Protein AF-A0A9D2W3G2-F1 (afdb_monomer_lite)

Radius of gyration: 25.61 Å; chains: 1; bounding box: 48×51×88 Å

Structure (mmCIF, N/CA/C/O backbone):
data_AF-A0A9D2W3G2-F1
#
_entry.id   AF-A0A9D2W3G2-F1
#
loop_
_atom_site.group_PDB
_atom_site.id
_atom_site.type_symbol
_atom_site.label_atom_id
_atom_site.label_alt_id
_atom_site.label_comp_id
_atom_site.label_asym_id
_atom_site.label_entity_id
_atom_site.label_seq_id
_atom_site.pdbx_PDB_ins_code
_atom_site.Cartn_x
_atom_site.Cartn_y
_atom_site.Cartn_z
_atom_site.occupancy
_atom_site.B_iso_or_equiv
_atom_site.auth_seq_id
_atom_site.auth_comp_id
_atom_site.auth_asym_id
_atom_site.auth_atom_id
_atom_site.pdbx_PDB_model_num
ATOM 1 N N . MET A 1 1 ? 19.234 21.476 -64.718 1.00 42.94 1 MET A N 1
ATOM 2 C CA . MET A 1 1 ? 18.681 22.514 -63.812 1.00 42.94 1 MET A CA 1
ATOM 3 C C . MET A 1 1 ? 19.038 22.147 -62.377 1.00 42.94 1 MET A C 1
ATOM 5 O O . MET A 1 1 ? 18.542 21.140 -61.894 1.00 42.94 1 MET A O 1
ATOM 9 N N . LYS A 1 2 ? 19.930 22.897 -61.708 1.00 48.50 2 LYS A N 1
ATOM 10 C CA . LYS A 1 2 ? 20.290 22.637 -60.300 1.00 48.50 2 LYS A CA 1
ATOM 11 C C . LYS A 1 2 ? 19.075 22.908 -59.414 1.00 48.50 2 LYS A C 1
ATOM 13 O O . LYS A 1 2 ? 18.632 24.049 -59.308 1.00 48.50 2 LYS A O 1
ATOM 18 N N . ASN A 1 3 ? 18.551 21.856 -58.798 1.00 52.72 3 ASN A N 1
ATOM 19 C CA . ASN A 1 3 ? 17.427 21.915 -57.876 1.00 52.72 3 ASN A CA 1
ATOM 20 C C . ASN A 1 3 ? 17.880 22.669 -56.609 1.00 52.72 3 ASN A C 1
ATOM 22 O O . ASN A 1 3 ? 18.471 22.079 -55.703 1.00 52.72 3 ASN A O 1
ATOM 26 N N . LYS A 1 4 ? 17.713 24.001 -56.575 1.00 58.19 4 LYS A N 1
ATOM 27 C CA . LYS A 1 4 ? 18.017 24.824 -55.393 1.00 58.19 4 LYS A CA 1
ATOM 28 C C . LYS A 1 4 ? 17.004 24.468 -54.311 1.00 58.19 4 LYS A C 1
ATOM 30 O O . LYS A 1 4 ? 15.930 25.057 -54.236 1.00 58.19 4 LYS A O 1
ATOM 35 N N . LYS A 1 5 ? 17.337 23.476 -53.485 1.00 68.12 5 LYS A N 1
ATOM 36 C CA . LYS A 1 5 ? 16.543 23.141 -52.303 1.00 68.12 5 LYS A CA 1
ATOM 37 C C . LYS A 1 5 ? 16.482 24.389 -51.419 1.00 68.12 5 LYS A C 1
ATOM 39 O O . LYS A 1 5 ? 17.517 24.904 -51.003 1.00 68.12 5 LYS A O 1
ATOM 44 N N . GLY A 1 6 ? 15.276 24.916 -51.218 1.00 76.06 6 GLY A N 1
ATOM 45 C CA . GLY A 1 6 ? 15.060 26.145 -50.457 1.00 76.06 6 GLY A CA 1
ATOM 46 C C . GLY A 1 6 ? 15.418 25.983 -48.978 1.00 76.06 6 GLY A C 1
ATOM 47 O O . GLY A 1 6 ? 15.485 24.868 -48.465 1.00 76.06 6 GLY A O 1
ATOM 48 N N . ILE A 1 7 ? 15.598 27.100 -48.272 1.00 76.44 7 ILE A N 1
ATOM 49 C CA . ILE A 1 7 ? 15.905 27.147 -46.828 1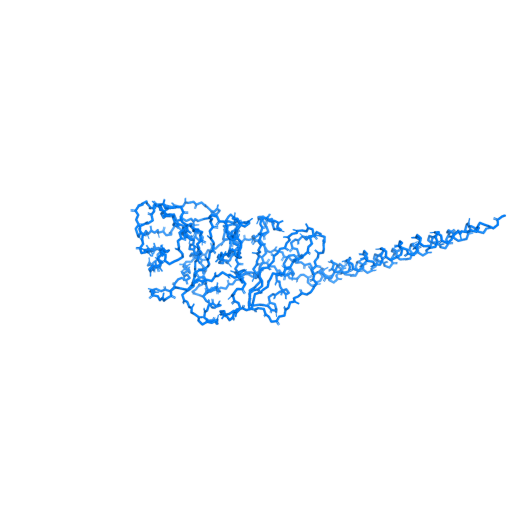.00 76.44 7 ILE A CA 1
ATOM 50 C C . ILE A 1 7 ? 14.923 26.283 -46.007 1.00 76.44 7 ILE A C 1
ATOM 52 O O . ILE A 1 7 ? 15.339 25.567 -45.097 1.00 76.44 7 ILE A O 1
ATOM 56 N N . ALA A 1 8 ? 13.644 26.248 -46.399 1.00 75.56 8 ALA A N 1
ATOM 57 C CA . ALA A 1 8 ? 12.613 25.402 -45.793 1.00 75.56 8 ALA A CA 1
ATOM 58 C C . ALA A 1 8 ? 12.954 23.896 -45.811 1.00 75.56 8 ALA A C 1
ATOM 60 O O . ALA A 1 8 ? 12.678 23.191 -44.845 1.00 75.56 8 ALA A O 1
ATOM 61 N N . PHE A 1 9 ? 13.611 23.394 -46.862 1.00 76.69 9 PHE A N 1
ATOM 62 C CA . PHE A 1 9 ? 14.011 21.986 -46.960 1.00 76.69 9 PHE A CA 1
ATOM 63 C C . PHE A 1 9 ? 15.050 21.604 -45.895 1.00 76.69 9 PHE A C 1
ATOM 65 O O . PHE A 1 9 ? 14.960 20.541 -45.276 1.00 76.69 9 PHE A O 1
ATOM 72 N N . TYR A 1 10 ? 16.034 22.477 -45.669 1.00 78.44 10 TYR A N 1
ATOM 73 C CA . TYR A 1 10 ? 17.069 22.260 -44.659 1.00 78.44 10 TYR A CA 1
ATOM 74 C C . TYR A 1 10 ? 16.519 22.429 -43.241 1.00 78.44 10 TYR A C 1
ATOM 76 O O . TYR A 1 10 ? 16.877 21.640 -42.368 1.00 78.44 10 TYR A O 1
ATOM 84 N N . LEU A 1 11 ? 15.598 23.376 -43.029 1.00 81.31 11 LEU A N 1
ATOM 85 C CA . LEU A 1 11 ? 14.891 23.542 -41.755 1.00 81.31 11 LEU A CA 1
ATOM 86 C C . LEU A 1 11 ? 14.074 22.297 -41.390 1.00 81.31 11 LEU A C 1
ATOM 88 O O . LEU A 1 11 ? 14.231 21.774 -40.290 1.00 81.31 11 LEU A O 1
ATOM 92 N N . VAL A 1 12 ? 13.272 21.761 -42.317 1.00 82.06 12 VAL A N 1
ATOM 93 C CA . VAL A 1 12 ? 12.481 20.539 -42.079 1.00 82.06 12 VAL A CA 1
ATOM 94 C C . VAL A 1 12 ? 13.382 19.343 -41.762 1.00 82.06 12 VAL A C 1
ATOM 96 O O . VAL A 1 12 ? 13.103 18.593 -40.828 1.00 82.06 12 VAL A O 1
ATOM 99 N N . ARG A 1 13 ? 14.500 19.171 -42.483 1.00 80.69 13 ARG A N 1
ATOM 100 C CA . ARG A 1 13 ? 15.464 18.096 -42.187 1.00 80.69 13 ARG A CA 1
ATOM 101 C C . ARG A 1 13 ? 16.179 18.286 -40.848 1.00 80.69 13 ARG A C 1
ATOM 103 O O . ARG A 1 13 ? 16.413 17.296 -40.160 1.00 80.69 13 ARG A O 1
ATOM 110 N N . GLY A 1 14 ? 16.496 19.524 -40.473 1.00 80.38 14 GLY A N 1
ATOM 111 C CA . GLY A 1 14 ? 17.051 19.851 -39.159 1.00 80.38 14 GLY A CA 1
ATOM 112 C C . GLY A 1 14 ? 16.081 19.502 -38.030 1.00 80.38 14 GLY A C 1
ATOM 113 O O . GLY A 1 14 ? 16.456 18.784 -37.106 1.00 80.38 14 GLY A O 1
ATOM 114 N N . LEU A 1 15 ? 14.817 19.920 -38.152 1.00 87.38 15 LEU A N 1
ATOM 115 C CA . LEU A 1 15 ? 13.756 19.606 -37.189 1.00 87.38 15 LEU A CA 1
ATOM 116 C C . LEU A 1 15 ? 13.515 18.097 -37.066 1.00 87.38 15 LEU A C 1
ATOM 118 O O . LEU A 1 15 ? 13.414 17.584 -35.955 1.00 87.38 15 LEU A O 1
ATOM 122 N N . LEU A 1 16 ? 13.492 17.370 -38.187 1.00 84.31 16 LEU A N 1
ATOM 123 C CA . LEU A 1 16 ? 13.362 15.911 -38.178 1.00 84.31 16 LEU A CA 1
ATOM 124 C C . LEU A 1 16 ? 14.554 15.234 -37.483 1.00 84.31 16 LEU A C 1
ATOM 126 O O . LEU A 1 16 ? 14.366 14.291 -36.720 1.00 84.31 16 LEU A O 1
ATOM 130 N N . GLY A 1 17 ? 15.775 15.726 -37.713 1.00 82.38 17 GLY A N 1
ATOM 131 C CA . GLY A 1 17 ? 16.974 15.233 -37.033 1.00 82.38 17 GLY A CA 1
ATOM 132 C C . GLY A 1 17 ? 16.910 15.430 -35.517 1.00 82.38 17 GLY A C 1
ATOM 133 O O . GLY A 1 17 ? 17.192 14.497 -34.767 1.00 82.38 17 GLY A O 1
ATOM 134 N N . ILE A 1 18 ? 16.470 16.608 -35.066 1.00 87.44 18 ILE A N 1
ATOM 135 C CA . ILE A 1 18 ? 16.252 16.897 -33.641 1.00 87.44 18 ILE A CA 1
ATOM 136 C C . ILE A 1 18 ? 15.177 15.969 -33.063 1.00 87.44 18 ILE A C 1
ATOM 138 O O . ILE A 1 18 ? 15.396 15.367 -32.014 1.00 87.44 18 ILE A O 1
ATOM 142 N N . ALA A 1 19 ? 14.052 15.786 -33.759 1.00 86.69 19 ALA A N 1
ATOM 143 C CA . ALA A 1 19 ? 12.985 14.889 -33.316 1.00 86.69 19 ALA A CA 1
ATOM 144 C C . ALA A 1 19 ? 13.478 13.440 -33.147 1.00 86.69 19 ALA A C 1
ATOM 146 O O . ALA A 1 19 ? 13.174 12.798 -32.144 1.00 86.69 19 ALA A O 1
ATOM 147 N N . ILE A 1 20 ? 14.295 12.939 -34.079 1.00 85.38 20 ILE A N 1
ATOM 148 C CA . ILE A 1 20 ? 14.907 11.605 -33.974 1.00 85.38 20 ILE A CA 1
ATOM 149 C C . ILE A 1 20 ? 15.836 11.520 -32.758 1.00 85.38 20 ILE A C 1
ATOM 151 O O . ILE A 1 20 ? 15.778 10.533 -32.029 1.00 85.38 20 ILE A O 1
ATOM 155 N N . LEU A 1 21 ? 16.668 12.537 -32.511 1.00 86.44 21 LEU A N 1
ATOM 156 C CA . LEU A 1 21 ? 17.555 12.561 -31.342 1.00 86.44 21 LEU A CA 1
ATOM 157 C C . LEU A 1 21 ? 16.771 12.534 -30.025 1.00 86.44 21 LEU A C 1
ATOM 159 O O . LEU A 1 21 ? 17.160 11.817 -29.106 1.00 86.44 21 LEU A O 1
ATOM 163 N N . VAL A 1 22 ? 15.649 13.252 -29.951 1.00 87.88 22 VAL A N 1
ATOM 164 C CA . VAL A 1 22 ? 14.747 13.234 -28.790 1.00 87.88 22 VAL A CA 1
ATOM 165 C C . VAL A 1 22 ? 14.089 11.860 -28.614 1.00 87.88 22 VAL A C 1
ATOM 167 O O . VAL A 1 22 ? 14.025 11.335 -27.507 1.00 87.88 22 VAL A O 1
ATOM 170 N N . ILE A 1 23 ? 13.642 11.218 -29.695 1.00 86.69 23 ILE A N 1
ATOM 171 C CA . ILE A 1 23 ? 13.077 9.860 -29.621 1.00 86.69 23 ILE A CA 1
ATOM 172 C C . ILE A 1 23 ? 14.138 8.853 -29.158 1.00 86.69 23 ILE A C 1
ATOM 174 O O . ILE A 1 23 ? 13.854 8.002 -28.315 1.00 86.69 23 ILE A O 1
ATOM 178 N N . LEU A 1 24 ? 15.366 8.952 -29.675 1.00 85.75 24 LEU A N 1
ATOM 179 C CA . LEU A 1 24 ? 16.475 8.085 -29.278 1.00 85.75 24 LEU A CA 1
ATOM 180 C C . LEU A 1 24 ? 16.878 8.299 -27.816 1.00 85.75 24 LEU A C 1
ATOM 182 O O . LEU A 1 24 ? 17.173 7.319 -27.132 1.00 85.75 24 LEU A O 1
ATOM 186 N N . SER A 1 25 ? 16.865 9.539 -27.318 1.00 85.38 25 SER A N 1
ATOM 187 C CA . SER A 1 25 ? 17.173 9.809 -25.911 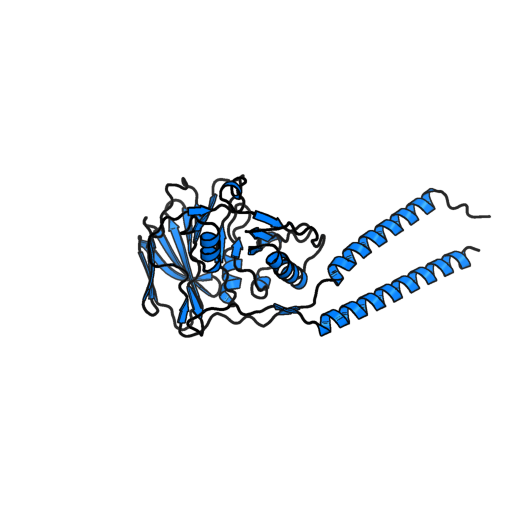1.00 85.38 25 SER A CA 1
ATOM 188 C C . SER A 1 25 ? 16.133 9.178 -24.985 1.00 85.38 25 SER A C 1
ATOM 190 O O . SER A 1 25 ? 16.513 8.512 -24.021 1.00 85.38 25 SER A O 1
ATOM 192 N N . PHE A 1 26 ? 14.840 9.269 -25.318 1.00 87.88 26 PHE A N 1
ATOM 193 C CA . PHE A 1 26 ? 13.802 8.551 -24.578 1.00 87.88 26 PHE A CA 1
ATOM 194 C C . PHE A 1 26 ? 13.970 7.040 -24.683 1.00 87.88 26 PHE A C 1
ATOM 196 O O . PHE A 1 26 ? 13.901 6.357 -23.665 1.00 87.88 26 PHE A O 1
ATOM 203 N N . LEU A 1 27 ? 14.249 6.511 -25.876 1.00 87.12 27 LEU A N 1
ATOM 204 C CA . LEU A 1 27 ? 14.474 5.081 -26.072 1.00 87.12 27 LEU A CA 1
ATOM 205 C C . LEU A 1 27 ? 15.586 4.561 -25.149 1.00 87.12 27 LEU A C 1
ATOM 207 O O . LEU A 1 27 ? 15.402 3.527 -24.515 1.00 87.12 27 LEU A O 1
ATOM 211 N N . ILE A 1 28 ? 16.694 5.292 -24.994 1.00 86.38 28 ILE A N 1
ATOM 212 C CA . ILE A 1 28 ? 17.787 4.908 -24.084 1.00 86.38 28 ILE A CA 1
ATOM 213 C C . ILE A 1 28 ? 17.294 4.752 -22.638 1.00 86.38 28 ILE A C 1
ATOM 215 O O . ILE A 1 28 ? 17.689 3.790 -21.977 1.00 86.38 28 ILE A O 1
ATOM 219 N N . LEU A 1 29 ? 16.396 5.625 -22.161 1.00 87.88 29 LEU A N 1
ATOM 220 C CA . LEU A 1 29 ? 15.804 5.490 -20.823 1.00 87.88 29 LEU A CA 1
ATOM 221 C C . LEU A 1 29 ? 15.102 4.136 -20.670 1.00 87.88 29 LEU A C 1
ATOM 223 O O . LEU A 1 29 ? 15.351 3.422 -19.700 1.00 87.88 29 LEU A O 1
ATOM 227 N N . TYR A 1 30 ? 14.297 3.737 -21.657 1.00 90.12 30 TYR A N 1
ATOM 228 C CA . TYR A 1 30 ? 13.582 2.458 -21.644 1.00 90.12 30 TYR A CA 1
ATOM 229 C C . TYR A 1 30 ? 14.512 1.247 -21.775 1.00 90.12 30 TYR A C 1
ATOM 231 O O . TYR A 1 30 ? 14.311 0.238 -21.102 1.00 90.12 30 TYR A O 1
ATOM 239 N N . LEU A 1 31 ? 15.544 1.324 -22.614 1.00 89.31 31 LEU A N 1
ATOM 240 C CA . LEU A 1 31 ? 16.477 0.210 -22.821 1.00 89.31 31 LEU A CA 1
ATOM 241 C C . LEU A 1 31 ? 17.463 0.034 -21.655 1.00 89.31 31 LEU A C 1
ATOM 243 O O . LEU A 1 31 ? 18.092 -1.019 -21.528 1.00 89.31 31 LEU A O 1
ATOM 247 N N . SER A 1 32 ? 17.607 1.053 -20.801 1.00 87.81 32 SER A N 1
ATOM 248 C CA . SER A 1 32 ? 18.451 0.986 -19.605 1.00 87.81 32 SER A CA 1
ATOM 249 C C . SER A 1 32 ? 17.873 0.081 -18.513 1.00 87.81 32 SER A C 1
ATOM 251 O O . SER A 1 32 ? 18.635 -0.441 -17.695 1.00 87.81 32 SER A O 1
ATOM 253 N N . VAL A 1 33 ? 16.561 -0.159 -18.530 1.00 92.75 33 VAL A N 1
ATOM 254 C CA . VAL A 1 33 ? 15.856 -0.908 -17.485 1.00 92.75 33 VAL A CA 1
ATOM 255 C C . VAL A 1 33 ? 16.219 -2.390 -17.526 1.00 92.75 33 VAL A C 1
ATOM 257 O O . VAL A 1 33 ? 16.214 -2.998 -18.602 1.00 92.75 33 VAL A O 1
ATOM 260 N N . PRO A 1 34 ? 16.557 -2.997 -16.375 1.00 94.69 34 PRO A N 1
ATOM 261 C CA . PRO A 1 34 ? 16.841 -4.417 -16.318 1.00 94.69 34 PRO A CA 1
ATOM 262 C C . PRO A 1 34 ? 15.599 -5.264 -16.607 1.00 94.69 34 PRO A C 1
ATOM 264 O O . PRO A 1 34 ? 14.467 -4.904 -16.293 1.00 94.69 34 PRO A O 1
ATOM 267 N N . SER A 1 35 ? 15.826 -6.446 -17.174 1.00 94.50 35 SER A N 1
ATOM 268 C CA . SER A 1 35 ? 14.785 -7.464 -17.250 1.00 94.50 35 SER A CA 1
ATOM 269 C C . SER A 1 35 ? 14.654 -8.133 -15.889 1.00 94.50 35 SER A C 1
ATOM 271 O O . SER A 1 35 ? 15.630 -8.671 -15.367 1.00 94.50 35 SER A O 1
ATOM 273 N N . TYR A 1 36 ? 13.436 -8.174 -15.367 1.00 96.06 36 TYR A N 1
ATOM 274 C CA . TYR A 1 36 ? 13.104 -8.922 -14.155 1.00 96.06 36 TYR A CA 1
ATOM 275 C C . TYR A 1 36 ? 12.565 -10.307 -14.506 1.00 96.06 36 TYR A C 1
ATOM 277 O O . TYR A 1 36 ? 12.006 -10.517 -15.586 1.00 96.06 36 TYR A O 1
ATOM 285 N N . ARG A 1 37 ? 12.740 -11.245 -13.584 1.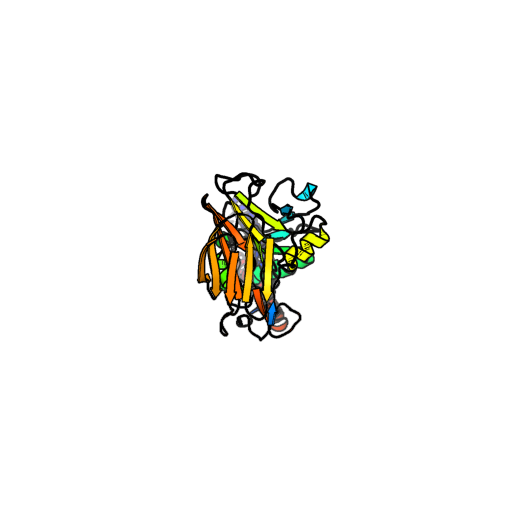00 95.38 37 ARG A N 1
ATOM 286 C CA . ARG A 1 37 ? 11.924 -12.447 -13.465 1.00 95.38 37 ARG A CA 1
ATOM 287 C C . ARG A 1 37 ? 11.006 -12.226 -12.272 1.00 95.38 37 ARG A C 1
ATOM 289 O O . ARG A 1 37 ? 11.506 -11.898 -11.201 1.00 95.38 37 ARG A O 1
ATOM 296 N N . PHE A 1 38 ? 9.712 -12.400 -12.487 1.00 94.81 38 PHE A N 1
ATOM 297 C CA . PHE A 1 38 ? 8.724 -12.376 -11.419 1.00 94.81 38 PHE A CA 1
ATOM 298 C C . PHE A 1 38 ? 8.438 -13.815 -11.020 1.00 94.81 38 PHE A C 1
ATOM 300 O O . PHE A 1 38 ? 8.200 -14.644 -11.902 1.00 94.81 38 PHE A O 1
ATOM 307 N N . GLU A 1 39 ? 8.575 -14.119 -9.736 1.00 92.50 39 GLU A N 1
ATOM 308 C CA . GLU A 1 39 ? 8.246 -15.440 -9.205 1.00 92.50 39 GLU A CA 1
ATOM 309 C C . GLU A 1 39 ? 6.728 -15.608 -9.130 1.00 92.50 39 GLU A C 1
ATOM 311 O O . GLU A 1 39 ? 5.984 -14.622 -9.112 1.00 92.50 39 GLU A O 1
ATOM 316 N N . ASP A 1 40 ? 6.264 -16.857 -9.160 1.00 91.50 40 ASP A N 1
ATOM 317 C CA . ASP A 1 40 ? 4.839 -17.118 -9.015 1.00 91.50 40 ASP A CA 1
ATOM 318 C C . ASP A 1 40 ? 4.410 -16.756 -7.587 1.00 91.50 40 ASP A C 1
ATOM 320 O O . ASP A 1 40 ? 5.076 -17.168 -6.633 1.00 91.50 40 ASP A O 1
ATOM 324 N N . PRO A 1 41 ? 3.328 -15.978 -7.423 1.00 90.00 41 PRO A N 1
ATOM 325 C CA . PRO A 1 41 ? 2.874 -15.560 -6.111 1.00 90.00 41 PRO A CA 1
ATOM 326 C C . PRO A 1 41 ? 2.447 -16.765 -5.278 1.00 90.00 41 PRO A C 1
ATOM 328 O O . PRO A 1 41 ? 1.705 -17.631 -5.748 1.00 90.00 41 PRO A O 1
ATOM 331 N N . VAL A 1 42 ? 2.874 -16.781 -4.020 1.00 91.62 42 VAL A N 1
ATOM 332 C CA . VAL A 1 42 ? 2.506 -17.807 -3.046 1.00 91.62 42 VAL A CA 1
ATOM 333 C C . VAL A 1 42 ? 1.810 -17.108 -1.898 1.00 91.62 42 VAL A C 1
ATOM 335 O O . VAL A 1 42 ? 2.408 -16.267 -1.237 1.00 91.62 42 VAL A O 1
ATOM 338 N N . ALA A 1 43 ? 0.551 -17.462 -1.654 1.00 94.38 43 ALA A N 1
ATOM 339 C CA . ALA A 1 43 ? -0.197 -16.898 -0.543 1.00 94.38 43 ALA A CA 1
ATOM 340 C C . ALA A 1 43 ? 0.499 -17.167 0.805 1.00 94.38 43 ALA A C 1
ATOM 342 O O . ALA A 1 43 ? 1.249 -18.140 0.971 1.00 94.38 43 ALA A O 1
ATOM 343 N N . PHE A 1 44 ? 0.222 -16.303 1.780 1.00 94.56 44 PHE A N 1
ATOM 344 C CA . PHE A 1 44 ? 0.685 -16.484 3.151 1.00 94.56 44 PHE A CA 1
ATOM 345 C C . PHE A 1 44 ? 0.289 -17.864 3.691 1.00 94.56 44 PHE A C 1
ATOM 347 O O . PHE A 1 44 ? -0.801 -18.373 3.437 1.00 94.56 44 PHE A O 1
ATOM 354 N N . HIS A 1 45 ? 1.195 -18.499 4.419 1.00 93.75 45 HIS A N 1
ATOM 355 C CA . HIS A 1 45 ? 0.998 -19.842 4.950 1.00 93.75 45 HIS A CA 1
ATOM 356 C C . HIS A 1 45 ? 1.896 -20.047 6.165 1.00 93.75 45 HIS A C 1
ATOM 358 O O . HIS A 1 45 ? 2.811 -19.267 6.409 1.00 93.75 45 HIS A O 1
ATOM 364 N N . GLY A 1 46 ? 1.656 -21.121 6.909 1.00 92.38 46 GLY A N 1
ATOM 365 C CA . GLY A 1 46 ? 2.443 -21.479 8.084 1.00 92.38 46 GLY A CA 1
ATOM 366 C C . GLY A 1 46 ? 1.624 -21.487 9.370 1.00 92.38 46 GLY A C 1
ATOM 367 O O . GLY A 1 46 ? 0.453 -21.115 9.391 1.00 92.38 46 GLY A O 1
ATOM 368 N N . GLY A 1 47 ? 2.253 -21.981 10.435 1.00 91.75 47 GLY A N 1
ATOM 369 C CA . GLY A 1 47 ? 1.604 -22.186 11.731 1.00 91.75 47 GLY A CA 1
ATOM 370 C C . GLY A 1 47 ? 1.605 -20.964 12.648 1.00 91.75 47 GLY A C 1
ATOM 371 O O . GLY A 1 47 ? 0.991 -21.026 13.703 1.00 91.75 47 GLY A O 1
ATOM 372 N N . PHE A 1 48 ? 2.290 -19.878 12.281 1.00 92.44 48 PHE A N 1
ATOM 373 C CA . PHE A 1 48 ? 2.310 -18.643 13.064 1.00 92.44 48 PHE A CA 1
ATOM 374 C C . PHE A 1 48 ? 1.413 -17.592 12.420 1.00 92.44 48 PHE A C 1
ATOM 376 O O . PHE A 1 48 ? 1.319 -17.533 11.194 1.00 92.44 48 PHE A O 1
ATOM 383 N N . ILE A 1 49 ? 0.808 -16.738 13.243 1.00 94.12 49 ILE A N 1
ATOM 384 C CA . ILE A 1 49 ? 0.071 -15.555 12.801 1.00 94.12 49 ILE A CA 1
ATOM 385 C C . ILE A 1 49 ? 0.829 -14.327 13.302 1.00 94.12 49 ILE A C 1
ATOM 387 O O . ILE A 1 49 ? 1.052 -14.148 14.498 1.00 94.12 49 ILE A O 1
ATOM 391 N N . TYR A 1 50 ? 1.261 -13.491 12.368 1.00 93.31 50 TYR A N 1
ATOM 392 C CA . TYR A 1 50 ? 1.844 -12.195 12.652 1.00 93.31 50 TYR A CA 1
ATOM 393 C C . TYR A 1 50 ? 0.726 -11.190 12.936 1.00 93.31 50 TYR A C 1
ATOM 395 O O . TYR A 1 50 ? -0.076 -10.903 12.047 1.00 93.31 50 TYR A O 1
ATOM 403 N N . ASN A 1 51 ? 0.695 -10.653 14.157 1.00 94.06 51 ASN A N 1
ATOM 404 C CA . ASN A 1 51 ? -0.136 -9.511 14.524 1.00 94.06 51 ASN A CA 1
ATOM 405 C C . ASN A 1 51 ? 0.720 -8.232 14.477 1.00 94.06 51 ASN A C 1
ATOM 407 O O . ASN A 1 51 ? 1.706 -8.159 15.217 1.00 94.06 51 ASN A O 1
ATOM 411 N N . PRO A 1 52 ? 0.403 -7.248 13.613 1.00 93.25 52 PRO A N 1
ATOM 412 C CA . PRO A 1 52 ? 1.198 -6.030 13.523 1.00 93.25 52 PRO A CA 1
ATOM 413 C C . PRO A 1 52 ? 0.958 -5.056 14.685 1.00 93.25 52 PRO A C 1
ATOM 415 O O . PRO A 1 52 ? 1.799 -4.186 14.906 1.00 93.25 52 PRO A O 1
ATOM 418 N N . TYR A 1 53 ? -0.151 -5.204 15.414 1.00 93.19 53 TYR A N 1
ATOM 419 C CA . TYR A 1 53 ? -0.577 -4.285 16.464 1.00 93.19 53 TYR A CA 1
ATOM 420 C C . TYR A 1 53 ? 0.097 -4.578 17.798 1.00 93.19 53 TYR A C 1
ATOM 422 O O . TYR A 1 53 ? 0.139 -5.728 18.248 1.00 93.19 53 TYR A O 1
ATOM 430 N N . LYS A 1 54 ? 0.594 -3.528 18.455 1.00 85.88 54 LYS A N 1
ATOM 431 C CA . LYS A 1 54 ? 1.078 -3.628 19.837 1.00 85.88 54 LYS A CA 1
ATOM 432 C C . LYS A 1 54 ? -0.092 -3.519 20.820 1.00 85.88 54 LYS A C 1
ATOM 434 O O . LYS A 1 54 ? -1.065 -2.820 20.567 1.00 85.88 54 LYS A O 1
ATOM 439 N N . SER A 1 55 ? 0.001 -4.257 21.924 1.00 59.59 55 SER A N 1
ATOM 440 C CA . SER A 1 55 ? -1.119 -4.598 22.813 1.00 59.59 55 SER A CA 1
ATOM 441 C C . SER A 1 55 ? -1.666 -3.472 23.698 1.00 59.59 55 SER A C 1
ATOM 443 O O . SER A 1 55 ? -2.482 -3.775 24.562 1.00 59.59 55 SER A O 1
ATOM 445 N N . ASP A 1 56 ? -1.252 -2.219 23.523 1.00 63.59 56 ASP A N 1
ATOM 446 C CA . ASP A 1 56 ? -1.565 -1.149 24.471 1.00 63.59 56 ASP A CA 1
ATOM 447 C C . ASP A 1 56 ? -2.043 0.133 23.779 1.00 63.59 56 ASP A C 1
ATOM 449 O O . ASP A 1 56 ? -1.606 0.499 22.684 1.00 63.59 56 ASP A O 1
ATOM 453 N N . LYS A 1 57 ? -2.957 0.819 24.469 1.00 61.62 57 LYS A N 1
ATOM 454 C CA . LYS A 1 57 ? -3.485 2.133 24.115 1.00 61.62 57 LYS A CA 1
ATOM 455 C C . LYS A 1 57 ? -2.424 3.189 24.401 1.00 61.62 57 LYS A C 1
ATOM 457 O O . LYS A 1 57 ? -2.360 3.695 25.518 1.00 61.62 57 LYS A O 1
ATOM 462 N N . ASP A 1 58 ? -1.642 3.539 23.390 1.00 63.62 58 ASP A N 1
ATOM 463 C CA . ASP A 1 58 ? -0.805 4.739 23.431 1.00 63.62 58 ASP A CA 1
ATOM 464 C C . ASP A 1 58 ? -1.354 5.792 22.453 1.00 63.62 58 ASP A C 1
ATOM 466 O O . ASP A 1 58 ? -2.261 5.520 21.659 1.00 63.62 58 ASP A O 1
ATOM 470 N N . ASN A 1 59 ? -0.898 7.038 22.610 1.00 78.06 59 ASN A N 1
ATOM 471 C CA . ASN A 1 59 ? -1.395 8.198 21.873 1.00 78.06 59 ASN A CA 1
ATOM 472 C C . ASN A 1 59 ? -1.394 7.939 20.354 1.00 78.06 59 ASN A C 1
ATOM 474 O O . ASN A 1 59 ? -0.352 7.921 19.704 1.00 78.06 59 ASN A O 1
ATOM 478 N N . TRP A 1 60 ? -2.582 7.782 19.775 1.00 88.75 60 TRP A N 1
ATOM 479 C CA . TRP A 1 60 ? -2.758 7.707 18.332 1.00 88.75 60 TRP A CA 1
ATOM 480 C C . TRP A 1 60 ? -2.595 9.093 17.700 1.00 88.75 60 TRP A C 1
ATOM 482 O O . TRP A 1 60 ? -3.297 10.042 18.058 1.00 88.75 60 TRP A O 1
ATOM 492 N N . HIS A 1 61 ? -1.700 9.190 16.721 1.00 93.69 61 HIS A N 1
ATOM 493 C CA . HIS A 1 61 ? -1.425 10.402 15.955 1.00 93.69 61 HIS A CA 1
ATOM 494 C C . HIS A 1 61 ? -1.880 10.260 14.511 1.00 93.69 61 HIS A C 1
ATOM 496 O O . HIS A 1 61 ? -1.828 9.181 13.920 1.00 93.69 61 HIS A O 1
ATOM 502 N N . TYR A 1 62 ? -2.321 11.378 13.945 1.00 94.62 62 TYR A N 1
ATOM 503 C CA . TYR A 1 62 ? -2.917 11.456 12.621 1.00 94.62 62 TYR A CA 1
ATOM 504 C C . TYR A 1 62 ? -1.922 12.035 11.619 1.00 94.62 62 TYR A C 1
ATOM 506 O O . TYR A 1 62 ? -1.456 13.161 11.784 1.00 94.62 62 TYR A O 1
ATOM 514 N N . TYR A 1 63 ? -1.662 11.295 10.547 1.00 95.88 63 TYR A N 1
ATOM 515 C CA . TYR A 1 63 ? -0.728 11.661 9.493 1.00 95.88 63 TYR A CA 1
ATOM 516 C C . TYR A 1 63 ? -1.426 11.656 8.133 1.00 95.88 63 TYR A C 1
ATOM 518 O O . TYR A 1 63 ? -1.901 10.622 7.654 1.00 95.88 63 TYR A O 1
ATOM 526 N N . ASP A 1 64 ? -1.460 12.825 7.494 1.00 95.06 64 ASP A N 1
ATOM 527 C CA . ASP A 1 64 ? -1.791 12.968 6.078 1.00 95.06 64 ASP A CA 1
ATOM 528 C C . ASP A 1 64 ? -0.498 13.213 5.298 1.00 95.06 64 ASP A C 1
ATOM 530 O O . ASP A 1 64 ? 0.024 14.329 5.254 1.00 95.06 64 ASP A O 1
ATOM 534 N N . PHE A 1 65 ? 0.018 12.160 4.660 1.00 94.25 65 PHE A N 1
ATOM 535 C CA . PHE A 1 65 ? 1.295 12.211 3.945 1.00 94.25 65 PHE A CA 1
ATOM 536 C C . PHE A 1 65 ? 1.265 13.058 2.663 1.00 94.25 65 PHE A C 1
ATOM 538 O O . PHE A 1 65 ? 2.294 13.207 2.006 1.00 94.25 65 PHE A O 1
ATOM 545 N N . ARG A 1 66 ? 0.110 13.620 2.292 1.00 92.44 66 ARG A N 1
ATOM 546 C CA . ARG A 1 66 ? -0.037 14.557 1.170 1.00 92.44 66 ARG A CA 1
ATOM 547 C C . ARG A 1 66 ? -0.352 15.989 1.613 1.00 92.44 66 ARG A C 1
ATOM 549 O O . ARG A 1 66 ? -0.513 16.842 0.743 1.00 92.44 66 ARG A O 1
ATOM 556 N N . SER A 1 67 ? -0.469 16.247 2.916 1.00 91.75 67 SER A N 1
ATOM 557 C CA . SER A 1 67 ? -0.694 17.595 3.450 1.00 91.75 67 SER A CA 1
ATOM 558 C C . SER A 1 67 ? 0.492 18.516 3.154 1.00 91.75 67 SER A C 1
ATOM 560 O O . SER A 1 67 ? 1.642 18.083 3.217 1.00 91.75 67 SER A O 1
ATOM 562 N N . ASP A 1 68 ? 0.221 19.803 2.921 1.00 88.81 68 ASP A N 1
ATOM 563 C CA . ASP A 1 68 ? 1.277 20.824 2.797 1.00 88.81 68 ASP A CA 1
ATOM 564 C C . ASP A 1 68 ? 2.025 21.072 4.117 1.00 88.81 68 ASP A C 1
ATOM 566 O O . ASP A 1 68 ? 3.078 21.695 4.095 1.00 88.81 68 ASP A O 1
ATOM 570 N N . THR A 1 69 ? 1.496 20.592 5.247 1.00 90.44 69 THR A N 1
ATOM 571 C CA . THR A 1 69 ? 2.075 20.759 6.595 1.00 90.44 69 THR A CA 1
ATOM 572 C C . THR A 1 69 ? 2.771 19.503 7.124 1.00 90.44 69 THR A C 1
ATOM 574 O O . THR A 1 69 ? 3.099 19.408 8.307 1.00 90.44 69 THR A O 1
ATOM 577 N N . ILE A 1 70 ? 2.945 18.475 6.287 1.00 93.25 70 ILE A N 1
ATOM 578 C CA . ILE A 1 70 ? 3.550 17.208 6.720 1.00 93.25 70 ILE A CA 1
ATOM 579 C C . ILE A 1 70 ? 5.046 17.355 7.057 1.00 93.25 70 ILE A C 1
ATOM 581 O O . ILE A 1 70 ? 5.581 16.630 7.897 1.00 93.25 70 ILE A O 1
ATOM 585 N N . ASP A 1 71 ? 5.711 18.330 6.442 1.00 92.25 71 ASP A N 1
ATOM 586 C CA . ASP A 1 71 ? 7.101 18.699 6.702 1.00 92.25 71 ASP A CA 1
ATOM 587 C C . ASP A 1 71 ? 7.277 19.356 8.080 1.00 92.25 71 ASP A C 1
ATOM 589 O O . ASP A 1 71 ? 8.264 19.083 8.764 1.00 92.25 71 ASP A O 1
ATOM 593 N N . GLU A 1 72 ? 6.291 20.133 8.541 1.00 93.19 72 GLU A N 1
ATOM 594 C CA . GLU A 1 72 ? 6.241 20.681 9.906 1.00 93.19 72 GLU A CA 1
ATOM 595 C C . GLU A 1 72 ? 6.209 19.570 10.971 1.00 93.19 72 GLU A C 1
ATOM 597 O O . GLU A 1 72 ? 6.671 19.771 12.094 1.00 93.19 72 GLU A O 1
ATOM 602 N N . GLN A 1 73 ? 5.723 18.377 10.605 1.00 92.75 73 GLN A N 1
ATOM 603 C CA . GLN A 1 73 ? 5.726 17.173 11.445 1.00 92.75 73 GLN A CA 1
ATOM 604 C C . GLN A 1 73 ? 7.014 16.339 11.302 1.00 92.75 73 GLN A C 1
ATOM 606 O O . GLN A 1 73 ? 7.119 15.260 11.880 1.00 92.75 73 GLN A O 1
ATOM 611 N N . GLY A 1 74 ? 8.008 16.827 10.550 1.00 93.62 74 GLY A N 1
ATOM 612 C CA . GLY A 1 74 ? 9.327 16.204 10.412 1.00 93.62 74 GLY A CA 1
ATOM 613 C C . GLY A 1 74 ? 9.447 15.167 9.292 1.00 93.62 74 GLY A C 1
ATOM 614 O O . GLY A 1 74 ? 10.442 14.439 9.247 1.00 93.62 74 GLY A O 1
ATOM 615 N N . PHE A 1 75 ? 8.474 15.085 8.381 1.00 94.38 75 PHE A N 1
ATOM 616 C CA . PHE A 1 75 ? 8.476 14.107 7.293 1.00 94.38 75 PHE A CA 1
ATOM 617 C C . PHE A 1 75 ? 8.753 14.752 5.936 1.00 94.38 75 PHE A C 1
ATOM 619 O O . PHE A 1 75 ? 7.955 15.520 5.406 1.00 94.38 75 PHE A O 1
ATOM 626 N N . ASP A 1 76 ? 9.842 14.327 5.300 1.00 93.56 76 ASP A N 1
ATOM 627 C CA . ASP A 1 76 ? 10.104 14.659 3.904 1.00 93.56 76 ASP A CA 1
ATOM 628 C C . ASP A 1 76 ? 9.293 13.745 2.981 1.00 93.56 76 ASP A C 1
ATOM 630 O O . ASP A 1 76 ? 9.610 12.557 2.820 1.00 93.56 76 ASP A O 1
ATOM 634 N N . VAL A 1 77 ? 8.272 14.302 2.327 1.00 93.50 77 VAL A N 1
ATOM 635 C CA . VAL A 1 77 ? 7.430 13.573 1.372 1.00 93.50 77 VAL A CA 1
ATOM 636 C C . VAL A 1 77 ? 7.465 14.233 -0.005 1.00 93.50 77 VAL A C 1
ATOM 638 O O . VAL A 1 77 ? 7.459 15.455 -0.146 1.00 93.50 77 VAL A O 1
ATOM 641 N N . CYS A 1 78 ? 7.515 13.430 -1.068 1.00 91.50 78 CYS A N 1
ATOM 642 C CA . CYS A 1 78 ? 7.240 13.936 -2.410 1.00 91.50 78 CYS A CA 1
ATOM 643 C C . CYS A 1 78 ? 6.535 12.915 -3.294 1.00 91.50 78 CYS A C 1
ATOM 645 O O . CYS A 1 78 ? 6.747 11.712 -3.176 1.00 91.50 78 CYS A O 1
ATOM 647 N N . GLU A 1 79 ? 5.739 13.408 -4.237 1.00 91.19 79 GLU A N 1
ATOM 648 C CA . GLU A 1 79 ? 5.211 12.585 -5.316 1.00 91.19 79 GLU A CA 1
ATOM 649 C C . GLU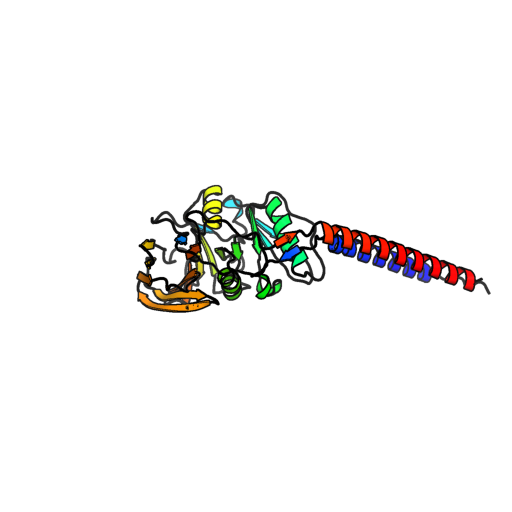 A 1 79 ? 6.266 12.430 -6.417 1.00 91.19 79 GLU A C 1
ATOM 651 O O . GLU A 1 79 ? 6.849 13.404 -6.906 1.00 91.19 79 GLU A O 1
ATOM 656 N N . TYR A 1 80 ? 6.496 11.190 -6.831 1.00 92.06 80 TYR A N 1
ATOM 657 C CA . TYR A 1 80 ? 7.310 10.854 -7.982 1.00 92.06 80 TYR A CA 1
ATOM 658 C C . TYR A 1 80 ? 6.468 10.165 -9.052 1.00 92.06 80 TYR A C 1
ATOM 660 O O . TYR A 1 80 ? 5.657 9.278 -8.792 1.00 92.06 80 TYR A O 1
ATOM 668 N N . GLY A 1 81 ? 6.731 10.546 -10.293 1.00 88.56 81 GLY A N 1
ATOM 669 C CA . GLY A 1 81 ? 6.141 9.947 -11.472 1.00 88.56 81 GLY A CA 1
ATOM 670 C C . GLY A 1 81 ? 5.582 11.022 -12.389 1.00 88.56 81 GLY A C 1
ATOM 671 O O . GLY A 1 81 ? 4.868 11.920 -11.952 1.00 88.56 81 GLY A O 1
ATOM 672 N N . TYR A 1 82 ? 5.864 10.952 -13.682 1.00 77.75 82 TYR A N 1
ATOM 673 C CA . TYR A 1 82 ? 5.292 11.825 -14.707 1.00 77.75 82 TYR A CA 1
ATOM 674 C C . TYR A 1 82 ? 5.247 11.084 -16.042 1.00 77.75 82 TYR A C 1
ATOM 676 O O . TYR A 1 82 ? 6.200 10.427 -16.444 1.00 77.75 82 TYR A O 1
ATOM 684 N N . GLY A 1 83 ? 4.130 11.194 -16.758 1.00 81.88 83 GLY A N 1
ATOM 685 C CA . GLY A 1 83 ? 3.999 10.573 -18.072 1.00 81.88 83 GLY A CA 1
ATOM 686 C C . GLY A 1 83 ? 2.593 10.089 -18.380 1.00 81.88 83 GLY A C 1
ATOM 687 O O . GLY A 1 83 ? 1.682 10.151 -17.551 1.00 81.88 83 GLY A O 1
ATOM 688 N N . LEU A 1 84 ? 2.429 9.585 -19.600 1.00 84.69 84 LEU A N 1
ATOM 689 C CA . LEU A 1 84 ? 1.142 9.117 -20.116 1.00 84.69 84 LEU A CA 1
ATOM 690 C C . LEU A 1 84 ? 0.617 7.875 -19.386 1.00 84.69 84 LEU A C 1
ATOM 692 O O . LEU A 1 84 ? -0.588 7.643 -19.393 1.00 84.69 84 LEU A O 1
ATOM 696 N N . SER A 1 85 ? 1.490 7.091 -18.740 1.00 84.69 85 SER A N 1
ATOM 697 C CA . SER A 1 85 ? 1.077 5.924 -17.952 1.00 84.69 85 SER A CA 1
ATOM 698 C C . SER A 1 85 ? 0.382 6.278 -16.641 1.00 84.69 85 SER A C 1
ATOM 700 O O . SER A 1 85 ? -0.148 5.369 -16.013 1.00 84.69 85 SER A O 1
ATOM 702 N N . LYS A 1 86 ? 0.415 7.549 -16.205 1.00 90.69 86 LYS A N 1
ATOM 703 C CA . LYS A 1 86 ? -0.131 8.019 -14.917 1.00 90.69 86 LYS A CA 1
ATOM 704 C C . LYS A 1 86 ? 0.353 7.220 -13.695 1.00 90.69 86 LYS A C 1
ATOM 706 O O . LYS A 1 86 ? -0.281 7.245 -12.650 1.00 90.69 86 LYS A O 1
ATOM 711 N N . THR A 1 87 ? 1.479 6.518 -13.812 1.00 93.56 87 THR A N 1
ATOM 712 C CA . THR A 1 87 ? 2.106 5.805 -12.696 1.00 93.56 87 THR A CA 1
ATOM 713 C C . THR A 1 87 ? 2.651 6.831 -11.707 1.00 93.56 87 THR A C 1
ATOM 715 O O . THR A 1 87 ? 3.357 7.760 -12.109 1.00 93.56 87 THR A O 1
ATOM 718 N N . ARG A 1 88 ? 2.282 6.686 -10.433 1.00 93.81 88 ARG A N 1
ATOM 719 C CA . ARG A 1 88 ? 2.655 7.591 -9.347 1.00 93.81 88 ARG A CA 1
ATOM 720 C C . ARG A 1 88 ? 3.153 6.807 -8.145 1.00 93.81 88 ARG A C 1
ATOM 722 O O . ARG A 1 88 ? 2.702 5.693 -7.887 1.00 93.81 88 ARG A O 1
ATOM 729 N N . TYR A 1 89 ? 4.079 7.420 -7.427 1.00 94.50 89 TYR A N 1
ATOM 730 C CA . TYR A 1 89 ? 4.637 6.915 -6.190 1.00 94.50 89 TYR A CA 1
ATOM 731 C C . TYR A 1 89 ? 4.676 8.049 -5.174 1.00 94.50 89 TYR A C 1
ATOM 733 O O . TYR A 1 89 ? 5.173 9.128 -5.489 1.00 94.50 89 TYR A O 1
ATOM 741 N N . LEU A 1 90 ? 4.196 7.804 -3.963 1.00 94.44 90 LEU A N 1
ATOM 742 C CA . LEU A 1 90 ? 4.435 8.681 -2.829 1.00 94.44 90 LEU A CA 1
ATOM 743 C C . LEU A 1 90 ? 5.743 8.235 -2.164 1.00 94.44 90 LEU A C 1
ATOM 745 O O . LEU A 1 90 ? 5.876 7.102 -1.703 1.00 94.44 90 LEU A O 1
ATOM 749 N N . CYS A 1 91 ? 6.753 9.097 -2.188 1.00 95.00 91 CYS A N 1
ATOM 750 C CA . CYS A 1 91 ? 8.060 8.841 -1.597 1.00 95.00 91 CYS A CA 1
ATOM 751 C C . CYS A 1 91 ? 8.117 9.476 -0.211 1.00 95.00 91 CYS A C 1
ATOM 753 O O . CYS A 1 91 ? 8.265 10.693 -0.115 1.00 95.00 91 CYS A O 1
ATOM 755 N N . ILE A 1 92 ? 8.033 8.655 0.834 1.00 95.88 92 ILE A N 1
ATOM 756 C CA . ILE A 1 92 ? 8.053 9.089 2.239 1.00 95.88 92 ILE A CA 1
ATOM 757 C C . ILE A 1 92 ? 9.463 8.893 2.813 1.00 95.88 92 ILE A C 1
ATOM 759 O O . ILE A 1 92 ? 10.113 7.874 2.548 1.00 95.88 92 ILE A O 1
ATOM 763 N N . GLY A 1 93 ? 9.949 9.869 3.583 1.00 94.69 93 GLY A N 1
ATOM 764 C CA . GLY A 1 93 ? 11.298 9.888 4.153 1.00 94.69 93 GLY A CA 1
ATOM 765 C C . GLY A 1 93 ? 12.371 10.029 3.078 1.00 94.69 93 GLY A C 1
ATOM 766 O O . GLY A 1 93 ? 13.324 9.246 3.032 1.00 94.69 93 GLY A O 1
ATOM 767 N N . THR A 1 94 ? 12.158 10.944 2.132 1.00 89.69 94 THR A N 1
ATOM 768 C CA . THR A 1 94 ? 13.034 11.128 0.969 1.00 89.69 94 THR A CA 1
ATOM 769 C C . THR A 1 94 ? 14.234 12.020 1.271 1.00 89.69 94 THR A C 1
ATOM 771 O O . THR A 1 94 ? 14.101 13.073 1.875 1.00 89.69 94 THR A O 1
ATOM 774 N N . LYS A 1 95 ? 15.422 11.627 0.797 1.00 77.56 95 LYS A N 1
ATOM 775 C CA . LYS A 1 95 ? 16.647 12.445 0.889 1.00 77.56 95 LYS A CA 1
ATOM 776 C C . LYS A 1 95 ? 16.912 13.269 -0.370 1.00 77.56 95 LYS A C 1
ATOM 778 O O . LYS A 1 95 ? 17.706 14.203 -0.345 1.00 77.56 95 LYS A O 1
ATOM 783 N N . ASP A 1 96 ? 16.321 12.871 -1.497 1.00 73.19 96 ASP A N 1
ATOM 784 C CA . ASP A 1 96 ? 16.556 13.480 -2.807 1.00 73.19 96 ASP A CA 1
ATOM 785 C C . ASP A 1 96 ? 15.449 13.097 -3.797 1.00 73.19 96 ASP A C 1
ATOM 787 O O . ASP A 1 96 ? 15.029 11.939 -3.888 1.00 73.19 96 ASP A O 1
ATOM 791 N N . LYS A 1 97 ? 15.025 14.058 -4.621 1.00 68.56 97 LYS A N 1
ATOM 792 C CA . LYS A 1 97 ? 14.020 13.829 -5.661 1.00 68.56 97 LYS A CA 1
ATOM 793 C C . LYS A 1 97 ? 14.671 13.147 -6.862 1.00 68.56 97 LYS A C 1
ATOM 795 O O . LYS A 1 97 ? 15.556 13.694 -7.524 1.00 68.56 97 LYS A O 1
ATOM 800 N N . ARG A 1 98 ? 14.205 11.946 -7.218 1.00 71.56 98 ARG A N 1
ATOM 801 C CA . ARG A 1 98 ? 14.588 11.326 -8.494 1.00 71.56 98 ARG A CA 1
ATOM 802 C C . ARG A 1 98 ? 14.008 12.150 -9.650 1.00 71.56 98 ARG A C 1
ATOM 804 O O . ARG A 1 98 ? 12.822 12.439 -9.676 1.00 71.56 98 ARG A O 1
ATOM 811 N N . LYS A 1 99 ? 14.854 12.519 -10.619 1.00 70.69 99 LYS A N 1
ATOM 812 C CA . LYS A 1 99 ? 14.479 13.435 -11.719 1.00 70.69 99 LYS A CA 1
ATOM 813 C C . LYS A 1 99 ? 14.075 12.747 -13.022 1.00 70.69 99 LYS A C 1
ATOM 815 O O . LYS A 1 99 ? 13.537 13.399 -13.904 1.00 70.69 99 LYS A O 1
ATOM 820 N N . ILE A 1 100 ? 14.391 11.463 -13.170 1.00 72.94 100 ILE A N 1
ATOM 821 C CA . ILE A 1 100 ? 14.202 10.728 -14.425 1.00 72.94 100 ILE A CA 1
ATOM 822 C C . ILE A 1 100 ? 13.074 9.732 -14.227 1.00 72.94 100 ILE A C 1
ATOM 824 O O . ILE A 1 100 ? 13.247 8.852 -13.391 1.00 72.94 100 ILE A O 1
ATOM 828 N N . ASP A 1 101 ? 11.995 9.853 -15.000 1.00 82.69 101 ASP A N 1
ATOM 829 C CA . ASP A 1 101 ? 10.906 8.873 -15.143 1.00 82.69 101 ASP A CA 1
ATOM 830 C C . ASP A 1 101 ? 10.613 8.586 -16.635 1.00 82.69 101 ASP A C 1
ATOM 832 O O . ASP A 1 101 ? 11.268 9.126 -17.535 1.00 82.69 101 ASP A O 1
ATOM 836 N N . TYR A 1 102 ? 9.645 7.711 -16.905 1.00 87.88 102 TYR A N 1
ATOM 837 C CA . TYR A 1 102 ? 9.265 7.228 -18.228 1.00 87.88 102 TYR A CA 1
ATOM 838 C C . TYR A 1 102 ? 8.059 7.999 -18.799 1.00 87.88 102 TYR A C 1
ATOM 840 O O . TYR A 1 102 ? 6.925 7.748 -18.386 1.00 87.88 102 TYR A O 1
ATOM 848 N N . PRO A 1 103 ? 8.249 8.864 -19.814 1.00 85.19 103 PRO A N 1
ATOM 849 C CA . PRO A 1 103 ? 7.204 9.784 -20.277 1.00 85.19 103 PRO A CA 1
ATOM 850 C C . PRO A 1 103 ? 6.021 9.114 -20.999 1.00 85.19 103 PRO A C 1
ATOM 852 O O . PRO A 1 103 ? 4.947 9.706 -21.092 1.00 85.19 103 PRO A O 1
ATOM 855 N N . PHE A 1 104 ? 6.197 7.898 -21.525 1.00 86.88 104 PHE A N 1
ATOM 856 C CA . PHE A 1 104 ? 5.190 7.157 -22.294 1.00 86.88 104 PHE A CA 1
ATOM 857 C C . PHE A 1 104 ? 4.621 5.966 -21.500 1.00 86.88 104 PHE A C 1
ATOM 859 O O . PHE A 1 104 ? 4.018 6.149 -20.447 1.00 86.88 104 PHE A O 1
ATOM 866 N N . PHE A 1 105 ? 4.773 4.740 -22.009 1.00 87.25 105 PHE A N 1
ATOM 867 C CA . PHE A 1 105 ? 4.160 3.536 -21.450 1.00 87.25 105 PHE A CA 1
ATOM 868 C C . PHE A 1 105 ? 5.091 2.808 -20.484 1.00 87.25 105 PHE A C 1
ATOM 870 O O . PHE A 1 105 ? 6.251 2.562 -20.807 1.00 87.25 105 PHE A O 1
ATOM 877 N N . GLN A 1 106 ? 4.554 2.385 -19.340 1.00 92.00 106 GLN A N 1
ATOM 878 C CA . GLN A 1 106 ? 5.268 1.590 -18.343 1.00 92.00 106 GLN A CA 1
ATOM 879 C C . GLN A 1 106 ? 4.634 0.192 -18.215 1.00 92.00 106 GLN A C 1
ATOM 881 O O . GLN A 1 106 ? 3.520 0.035 -17.721 1.00 92.00 106 GLN A O 1
ATOM 886 N N . ASN A 1 107 ? 5.339 -0.844 -18.675 1.00 93.38 107 ASN A N 1
ATOM 887 C CA . ASN A 1 107 ? 5.147 -2.227 -18.235 1.00 93.38 107 ASN A CA 1
ATOM 888 C C . ASN A 1 107 ? 5.683 -2.471 -16.804 1.00 93.38 107 ASN A C 1
ATOM 890 O O . ASN A 1 107 ? 6.326 -1.611 -16.201 1.00 93.38 107 ASN A O 1
ATOM 894 N N . ILE A 1 108 ? 5.449 -3.679 -16.288 1.00 95.06 108 ILE A N 1
ATOM 895 C CA . ILE A 1 108 ? 5.809 -4.078 -14.923 1.00 95.06 108 ILE A CA 1
ATOM 896 C C . ILE A 1 108 ? 7.317 -3.989 -14.608 1.00 95.06 108 ILE A C 1
ATOM 898 O O . ILE A 1 108 ? 7.672 -3.693 -13.475 1.00 95.06 108 ILE A O 1
ATOM 902 N N . HIS A 1 109 ? 8.218 -4.166 -15.583 1.00 95.44 109 HIS A N 1
ATOM 903 C CA . HIS A 1 109 ? 9.664 -4.045 -15.345 1.00 95.44 109 HIS A CA 1
ATOM 904 C C . HIS A 1 109 ? 10.070 -2.605 -15.028 1.00 95.44 109 HIS A C 1
ATOM 906 O O . HIS A 1 109 ? 10.891 -2.389 -14.144 1.00 95.44 109 HIS A O 1
ATOM 912 N N . TYR A 1 110 ? 9.483 -1.622 -15.720 1.00 94.69 110 TYR A N 1
ATOM 913 C CA . TYR A 1 110 ? 9.727 -0.205 -15.432 1.00 94.69 110 TYR A CA 1
ATOM 914 C C . TYR A 1 110 ? 9.182 0.178 -14.061 1.00 94.69 110 TYR A C 1
ATOM 916 O O . TYR A 1 110 ? 9.850 0.884 -13.313 1.00 94.69 110 TYR A O 1
ATOM 924 N N . LYS A 1 111 ? 8.002 -0.346 -13.714 1.00 95.25 111 LYS A N 1
ATOM 925 C CA . LYS A 1 111 ? 7.371 -0.106 -12.415 1.00 95.25 111 LYS A CA 1
ATOM 926 C C . LYS A 1 111 ? 8.178 -0.706 -11.267 1.00 95.25 111 LYS A C 1
ATOM 928 O O . LYS A 1 111 ? 8.424 -0.010 -10.290 1.00 95.25 111 LYS A O 1
ATOM 933 N N . GLN A 1 112 ? 8.637 -1.951 -11.408 1.00 96.06 112 GLN A N 1
ATOM 934 C CA . GLN A 1 112 ? 9.516 -2.580 -10.422 1.00 96.06 112 GLN A CA 1
ATOM 935 C C . GLN A 1 112 ? 10.839 -1.826 -10.296 1.00 96.06 112 GLN A C 1
ATOM 937 O O . GLN A 1 112 ? 11.285 -1.543 -9.192 1.00 96.06 112 GLN A O 1
ATOM 942 N N . PHE A 1 113 ? 11.451 -1.458 -11.423 1.00 94.94 113 PHE A N 1
ATOM 943 C CA . PHE A 1 113 ? 12.694 -0.697 -11.406 1.00 94.94 113 PHE A CA 1
ATOM 944 C C . PHE A 1 113 ? 12.521 0.673 -10.748 1.00 94.94 113 PHE A C 1
ATOM 946 O O . PHE A 1 113 ? 13.401 1.115 -10.016 1.00 94.94 113 PHE A O 1
ATOM 953 N N . ASN A 1 114 ? 11.379 1.334 -10.957 1.00 94.00 114 ASN A N 1
ATOM 954 C CA . ASN A 1 114 ? 11.046 2.560 -10.245 1.00 94.00 114 ASN A CA 1
ATOM 955 C C . ASN A 1 114 ? 10.968 2.327 -8.733 1.00 94.00 114 ASN A C 1
ATOM 957 O O . ASN A 1 114 ? 11.588 3.095 -8.006 1.00 94.00 114 ASN A O 1
ATOM 961 N N . ILE A 1 115 ? 10.301 1.267 -8.264 1.00 94.38 115 ILE A N 1
ATOM 962 C CA . ILE A 1 115 ? 10.272 0.916 -6.832 1.00 94.38 115 ILE A CA 1
ATOM 963 C C . ILE A 1 115 ? 11.702 0.720 -6.306 1.00 94.38 115 ILE A C 1
ATOM 965 O O . ILE A 1 115 ? 12.114 1.428 -5.389 1.00 94.38 115 ILE A O 1
ATOM 969 N N . ASP A 1 116 ? 12.492 -0.146 -6.947 1.00 93.62 116 ASP A N 1
ATOM 970 C CA . ASP A 1 116 ? 13.855 -0.475 -6.506 1.00 93.62 116 ASP A CA 1
ATOM 971 C C . ASP A 1 116 ? 14.789 0.751 -6.472 1.00 93.62 116 ASP A C 1
ATOM 973 O O . ASP A 1 116 ? 15.646 0.867 -5.595 1.00 93.62 116 ASP A O 1
ATOM 977 N N . GLU A 1 117 ? 14.677 1.666 -7.441 1.00 92.38 117 GLU A N 1
ATOM 978 C CA . GLU A 1 117 ? 15.504 2.876 -7.490 1.00 92.38 117 GLU A CA 1
ATOM 979 C C . GLU A 1 117 ? 15.044 3.943 -6.494 1.00 92.38 117 GLU A C 1
ATOM 981 O O . GLU A 1 117 ? 15.883 4.643 -5.921 1.00 92.38 117 GLU A O 1
ATOM 986 N N . LEU A 1 118 ? 13.734 4.087 -6.278 1.00 93.19 118 LEU A N 1
ATOM 987 C CA . LEU A 1 118 ? 13.195 5.057 -5.326 1.00 93.19 118 LEU A CA 1
ATOM 988 C C . LEU A 1 118 ? 13.521 4.659 -3.889 1.00 93.19 118 LEU A C 1
ATOM 990 O O . LEU A 1 118 ? 13.961 5.510 -3.124 1.00 93.19 118 LEU A O 1
ATOM 994 N N . GLN A 1 119 ? 13.435 3.375 -3.541 1.00 91.44 119 GLN A N 1
ATOM 995 C CA . GLN A 1 119 ? 13.772 2.895 -2.195 1.00 91.44 119 GLN A CA 1
ATOM 996 C C . GLN A 1 119 ? 15.232 3.102 -1.789 1.00 91.44 119 GLN A C 1
ATOM 998 O O . GLN A 1 119 ? 15.565 3.091 -0.609 1.00 91.44 119 GLN A O 1
ATOM 1003 N N . LYS A 1 120 ? 16.131 3.343 -2.747 1.00 91.56 120 LYS A N 1
ATOM 1004 C CA . LYS A 1 120 ? 17.512 3.752 -2.440 1.00 91.56 120 LYS A CA 1
ATOM 1005 C C . LYS A 1 120 ? 17.602 5.201 -1.955 1.00 91.56 120 LYS A C 1
ATOM 1007 O O . LYS A 1 120 ? 18.641 5.602 -1.436 1.00 91.56 120 LYS A O 1
ATOM 1012 N N . LYS A 1 121 ? 16.558 5.999 -2.184 1.00 92.25 121 LYS A N 1
ATOM 1013 C CA . LYS A 1 121 ? 16.511 7.447 -1.940 1.00 92.25 121 LYS A CA 1
ATOM 1014 C C . LYS A 1 121 ? 15.471 7.867 -0.905 1.00 92.25 121 LYS A C 1
ATOM 1016 O O . LYS A 1 121 ? 15.631 8.934 -0.317 1.00 92.25 121 LYS A O 1
ATOM 1021 N N . CYS A 1 122 ? 14.442 7.058 -0.684 1.00 93.44 122 CYS A N 1
ATOM 1022 C CA . CYS A 1 122 ? 13.405 7.293 0.313 1.00 93.44 122 CYS A CA 1
ATOM 1023 C C . CYS A 1 122 ? 13.192 6.065 1.197 1.00 93.44 122 CYS A C 1
ATOM 1025 O O . CYS A 1 122 ? 13.516 4.947 0.796 1.00 93.44 122 CYS A O 1
ATOM 1027 N N . ARG A 1 123 ? 12.624 6.272 2.389 1.00 94.44 123 ARG A N 1
ATOM 1028 C CA . ARG A 1 123 ? 12.277 5.177 3.303 1.00 94.44 123 ARG A CA 1
ATOM 1029 C C . ARG A 1 123 ? 11.215 4.266 2.693 1.00 94.44 123 ARG A C 1
ATOM 1031 O O . ARG A 1 123 ? 11.388 3.052 2.680 1.00 94.44 123 ARG A O 1
ATOM 1038 N N . PHE A 1 124 ? 10.169 4.860 2.119 1.00 96.00 124 PHE A N 1
ATOM 1039 C CA . PHE A 1 124 ? 9.088 4.129 1.463 1.00 96.00 124 PHE A CA 1
ATOM 1040 C C . PHE A 1 124 ? 8.839 4.666 0.060 1.00 96.00 124 PHE A C 1
ATOM 1042 O O . PHE A 1 124 ? 8.620 5.861 -0.120 1.00 96.00 124 PHE A O 1
ATOM 1049 N N . ALA A 1 125 ? 8.851 3.774 -0.931 1.00 95.31 125 ALA A N 1
ATOM 1050 C CA . ALA A 1 125 ? 8.339 4.048 -2.269 1.00 95.31 125 ALA A CA 1
ATOM 1051 C C . ALA A 1 125 ? 6.940 3.434 -2.373 1.00 95.31 125 ALA A C 1
ATOM 1053 O O . ALA A 1 125 ? 6.800 2.233 -2.605 1.00 95.31 125 ALA A O 1
ATOM 1054 N N . VAL A 1 126 ? 5.917 4.250 -2.140 1.00 96.19 126 VAL A N 1
ATOM 1055 C CA . VAL A 1 126 ? 4.527 3.808 -2.000 1.00 96.19 126 VAL A CA 1
ATOM 1056 C C . VAL A 1 126 ? 3.818 3.932 -3.344 1.00 96.19 126 VAL A C 1
ATOM 1058 O O . VAL A 1 126 ? 3.722 5.049 -3.848 1.00 96.19 126 VAL A O 1
ATOM 1061 N N . PRO A 1 127 ? 3.312 2.854 -3.967 1.00 96.06 127 PRO A N 1
ATOM 1062 C CA . PRO A 1 127 ? 2.444 2.991 -5.131 1.00 96.06 127 PRO A CA 1
ATOM 1063 C C . PRO A 1 127 ? 1.212 3.838 -4.775 1.00 96.06 127 PRO A C 1
ATOM 1065 O O . PRO A 1 127 ? 0.518 3.551 -3.800 1.00 96.06 127 PRO A O 1
ATOM 1068 N N . ALA A 1 128 ? 0.970 4.884 -5.564 1.00 93.69 128 ALA A N 1
ATOM 1069 C CA . ALA A 1 128 ? -0.043 5.910 -5.324 1.00 93.69 128 ALA A CA 1
ATOM 1070 C C . ALA A 1 128 ? -0.947 6.085 -6.552 1.00 93.69 128 ALA A C 1
ATOM 1072 O O . ALA A 1 128 ? -0.529 5.779 -7.673 1.00 93.69 128 ALA A O 1
ATOM 1073 N N . TYR A 1 129 ? -2.179 6.576 -6.347 1.00 90.69 129 TYR A N 1
ATOM 1074 C CA . TYR A 1 129 ? -3.216 6.692 -7.396 1.00 90.69 129 TYR A CA 1
ATOM 1075 C C . TYR A 1 129 ? -3.295 5.425 -8.259 1.00 90.69 129 TYR A C 1
ATOM 1077 O O . TYR A 1 129 ? -3.131 5.444 -9.486 1.00 90.69 129 TYR A O 1
ATOM 1085 N N . ILE A 1 130 ? -3.385 4.290 -7.571 1.00 91.06 130 ILE A N 1
ATOM 1086 C CA . ILE A 1 130 ? -2.954 3.000 -8.104 1.00 91.06 130 ILE A CA 1
ATOM 1087 C C . ILE A 1 130 ? -3.840 2.569 -9.275 1.00 91.06 130 ILE A C 1
ATOM 1089 O O . ILE A 1 130 ? -3.341 2.053 -10.274 1.00 91.06 130 ILE A O 1
ATOM 1093 N N . ASP A 1 131 ? -5.132 2.862 -9.196 1.00 89.56 131 ASP A N 1
ATOM 1094 C CA . ASP A 1 131 ? -6.130 2.630 -10.238 1.00 89.56 131 ASP A CA 1
ATOM 1095 C C . ASP A 1 131 ? -5.841 3.381 -11.555 1.00 89.56 131 ASP A C 1
ATOM 1097 O O . ASP A 1 131 ? -6.213 2.912 -12.634 1.00 89.56 131 ASP A O 1
ATOM 1101 N N . LYS A 1 132 ? -5.115 4.508 -11.503 1.00 90.75 132 LYS A N 1
ATOM 1102 C CA . LYS A 1 132 ? -4.741 5.300 -12.688 1.00 90.75 132 LYS A CA 1
ATOM 1103 C C . LYS A 1 132 ? -3.536 4.718 -13.430 1.00 90.75 132 LYS A C 1
ATOM 1105 O O . LYS A 1 132 ? -3.469 4.828 -14.656 1.00 90.75 132 LYS A O 1
ATOM 1110 N N . GLY A 1 133 ? -2.568 4.154 -12.704 1.00 90.69 133 GLY A N 1
ATOM 1111 C CA . GLY A 1 133 ? -1.241 3.834 -13.244 1.00 90.69 133 GLY A CA 1
ATOM 1112 C C . GLY A 1 133 ? -0.809 2.372 -13.162 1.00 90.69 133 GLY A C 1
ATOM 1113 O O . GLY A 1 133 ? 0.129 1.969 -13.865 1.00 90.69 133 GLY A O 1
ATOM 1114 N N . PHE A 1 134 ? -1.479 1.566 -12.342 1.00 94.88 134 PHE A N 1
ATOM 1115 C CA . PHE A 1 134 ? -1.161 0.166 -12.090 1.00 94.88 134 PHE A CA 1
ATOM 1116 C C . PHE A 1 134 ? -2.335 -0.739 -12.455 1.00 94.88 134 PHE A C 1
ATOM 1118 O O . PHE A 1 134 ? -3.509 -0.394 -12.330 1.00 94.88 134 PHE A O 1
ATOM 1125 N N . LYS A 1 135 ? -2.014 -1.944 -12.919 1.00 95.81 135 LYS A N 1
ATOM 1126 C CA . LYS A 1 135 ? -3.014 -2.989 -13.147 1.00 95.81 135 LYS A CA 1
ATOM 1127 C C . LYS A 1 135 ? -3.158 -3.799 -11.869 1.00 95.81 135 LYS A C 1
ATOM 1129 O O . LYS A 1 135 ? -2.144 -4.114 -11.259 1.00 95.81 135 LYS A O 1
ATOM 1134 N N . LEU A 1 136 ? -4.379 -4.218 -11.543 1.00 96.38 136 LEU A N 1
ATOM 1135 C CA . LEU A 1 136 ? -4.669 -5.052 -10.371 1.00 96.38 136 LEU A CA 1
ATOM 1136 C C . LEU A 1 136 ? -3.682 -6.225 -10.243 1.00 96.38 136 LEU A C 1
ATOM 1138 O O . LEU A 1 136 ? -2.892 -6.286 -9.310 1.00 96.38 136 LEU A O 1
ATOM 1142 N N . ARG A 1 137 ? -3.584 -7.050 -11.293 1.00 95.69 137 ARG A N 1
ATOM 1143 C CA . ARG A 1 137 ? -2.667 -8.202 -11.369 1.00 95.69 137 ARG A CA 1
ATOM 1144 C C . ARG A 1 137 ? -1.172 -7.887 -11.235 1.00 95.69 137 ARG A C 1
ATOM 1146 O O . ARG A 1 137 ? -0.375 -8.812 -11.280 1.00 95.69 137 ARG A O 1
ATOM 1153 N N . GLU A 1 138 ? -0.746 -6.625 -11.272 1.00 95.81 138 GLU A N 1
ATOM 1154 C CA . GLU A 1 138 ? 0.662 -6.281 -11.033 1.00 95.81 138 GLU A CA 1
ATOM 1155 C C . GLU A 1 138 ? 0.976 -6.315 -9.533 1.00 95.81 138 GLU A C 1
ATOM 1157 O O . GLU A 1 138 ? 2.121 -6.584 -9.185 1.00 95.81 138 GLU A O 1
ATOM 1162 N N . MET A 1 139 ? -0.022 -6.122 -8.660 1.00 95.31 139 MET A N 1
ATOM 1163 C CA . MET A 1 139 ? 0.165 -6.091 -7.203 1.00 95.31 139 MET A CA 1
ATOM 1164 C C . MET A 1 139 ? 0.687 -7.414 -6.648 1.00 95.31 139 MET A C 1
ATOM 1166 O O . MET A 1 139 ? 1.479 -7.415 -5.723 1.00 95.31 139 MET A O 1
ATOM 1170 N N . ARG A 1 140 ? 0.330 -8.541 -7.269 1.00 93.38 140 ARG A N 1
ATOM 1171 C CA . ARG A 1 140 ? 0.844 -9.865 -6.884 1.00 93.38 140 ARG A CA 1
ATOM 1172 C C . ARG A 1 140 ? 2.283 -10.164 -7.320 1.00 93.38 140 ARG A C 1
ATOM 1174 O O . ARG A 1 140 ? 2.788 -11.232 -7.014 1.00 93.38 140 ARG A O 1
ATOM 1181 N N . TYR A 1 141 ? 2.911 -9.293 -8.112 1.00 94.56 141 TYR A N 1
ATOM 1182 C CA . TYR A 1 141 ? 4.253 -9.530 -8.666 1.00 94.56 141 TYR A CA 1
ATOM 1183 C C . TYR A 1 141 ? 5.249 -8.430 -8.318 1.00 94.56 141 TYR A C 1
ATOM 1185 O O . TYR A 1 141 ? 6.449 -8.694 -8.247 1.00 94.56 141 TYR A O 1
ATOM 1193 N N . LEU A 1 142 ? 4.777 -7.188 -8.179 1.00 95.00 142 LEU A N 1
ATOM 1194 C CA . LEU A 1 142 ? 5.629 -6.107 -7.712 1.00 95.00 142 LEU A CA 1
ATOM 1195 C C . LEU A 1 142 ? 6.148 -6.457 -6.315 1.00 95.00 142 LEU A C 1
ATOM 1197 O O . LEU A 1 142 ? 5.447 -7.041 -5.497 1.00 95.00 142 LEU A O 1
ATOM 1201 N N . SER A 1 143 ? 7.404 -6.120 -6.070 1.00 92.69 143 SER A N 1
ATOM 1202 C CA . SER A 1 143 ? 8.136 -6.476 -4.862 1.00 92.69 143 SER A CA 1
ATOM 1203 C C . SER A 1 143 ? 8.706 -5.226 -4.208 1.00 92.69 143 SER A C 1
ATOM 1205 O O . SER A 1 143 ? 8.814 -4.169 -4.835 1.00 92.69 143 SER A O 1
ATOM 1207 N N . HIS A 1 144 ? 9.114 -5.392 -2.956 1.00 91.75 144 HIS A N 1
ATOM 1208 C CA . HIS A 1 144 ? 9.828 -4.428 -2.124 1.00 91.75 144 HIS A CA 1
ATOM 1209 C C . HIS A 1 144 ? 9.025 -3.214 -1.650 1.00 91.75 144 HIS A C 1
ATOM 1211 O O . HIS A 1 144 ? 9.468 -2.567 -0.714 1.00 91.75 144 HIS A O 1
ATOM 1217 N N . TYR A 1 145 ? 7.838 -2.913 -2.176 1.00 93.38 145 TYR A N 1
ATOM 1218 C CA . TYR A 1 145 ? 7.001 -1.859 -1.595 1.00 93.38 145 TYR A CA 1
ATOM 1219 C C . TYR A 1 145 ? 6.324 -2.345 -0.303 1.00 93.38 145 TYR A C 1
ATOM 1221 O O . TYR A 1 145 ? 5.715 -3.410 -0.277 1.00 93.38 145 TYR A O 1
ATOM 1229 N N . ARG A 1 146 ? 6.442 -1.558 0.773 1.00 93.69 146 ARG A N 1
ATOM 1230 C CA . ARG A 1 146 ? 5.896 -1.898 2.099 1.00 93.69 146 ARG A CA 1
ATOM 1231 C C . ARG A 1 146 ? 4.527 -1.290 2.378 1.00 93.69 146 ARG A C 1
ATOM 1233 O O . ARG A 1 146 ? 3.749 -1.849 3.145 1.00 93.69 146 ARG A O 1
ATOM 1240 N N . LEU A 1 147 ? 4.254 -0.139 1.777 1.00 96.75 147 LEU A N 1
ATOM 1241 C CA . LEU A 1 147 ? 3.017 0.609 1.960 1.00 96.75 147 LEU A CA 1
ATOM 1242 C C . LEU A 1 147 ? 2.278 0.691 0.630 1.00 96.75 147 LEU A C 1
ATOM 1244 O O . LEU A 1 147 ? 2.911 0.710 -0.430 1.00 96.75 147 LEU A O 1
ATOM 1248 N N . LEU A 1 148 ? 0.957 0.802 0.699 1.00 96.62 148 LEU A N 1
ATOM 1249 C CA . LEU A 1 148 ? 0.083 1.046 -0.438 1.00 96.62 148 LEU A CA 1
ATOM 1250 C C . LEU A 1 148 ? -0.885 2.171 -0.097 1.00 96.62 148 LEU A C 1
ATOM 1252 O O . LEU A 1 148 ? -1.633 2.079 0.875 1.00 96.62 148 LEU A O 1
ATOM 1256 N N . GLU A 1 149 ? -0.918 3.210 -0.924 1.00 95.94 149 GLU A N 1
ATOM 1257 C CA . GLU A 1 149 ? -1.888 4.288 -0.763 1.00 95.94 149 GLU A CA 1
ATOM 1258 C C . GLU A 1 149 ? -3.219 3.895 -1.400 1.00 95.94 149 GLU A C 1
ATOM 1260 O O . GLU A 1 149 ? -3.582 4.334 -2.494 1.00 95.94 149 GLU A O 1
ATOM 1265 N N . ALA A 1 150 ? -3.922 2.993 -0.717 1.00 94.25 150 ALA A N 1
ATOM 1266 C CA . ALA A 1 150 ? -5.182 2.440 -1.192 1.00 94.25 150 ALA A CA 1
ATOM 1267 C C . ALA A 1 150 ? -6.348 3.426 -1.040 1.00 94.25 150 ALA A C 1
ATOM 1269 O O . ALA A 1 150 ? -7.369 3.239 -1.698 1.00 94.25 150 ALA A O 1
ATOM 1270 N N . LEU A 1 151 ? -6.213 4.457 -0.201 1.00 93.44 151 LEU A N 1
ATOM 1271 C CA . LEU A 1 151 ? -7.271 5.426 0.074 1.00 93.44 151 LEU A CA 1
ATOM 1272 C C . LEU A 1 151 ? -6.752 6.855 -0.083 1.00 93.44 151 LEU A C 1
ATOM 1274 O O . LEU A 1 151 ? -5.808 7.274 0.581 1.00 93.44 151 LEU A O 1
ATOM 1278 N N . ASN A 1 152 ? -7.376 7.610 -0.974 1.00 87.94 152 ASN A N 1
ATOM 1279 C CA . ASN A 1 152 ? -7.231 9.055 -1.075 1.00 87.94 152 ASN A CA 1
ATOM 1280 C C . ASN A 1 152 ? -8.440 9.649 -1.807 1.00 87.94 152 ASN A C 1
ATOM 1282 O O . ASN A 1 152 ? -9.241 8.906 -2.375 1.00 87.94 152 ASN A O 1
ATOM 1286 N N . ALA A 1 153 ? -8.540 10.982 -1.837 1.00 83.50 153 ALA A N 1
ATOM 1287 C CA . ALA A 1 153 ? -9.652 11.710 -2.461 1.00 83.50 153 ALA A CA 1
ATOM 1288 C C . ALA A 1 153 ? -9.965 11.267 -3.904 1.00 83.50 153 ALA A C 1
ATOM 1290 O O . ALA A 1 153 ? -11.115 11.267 -4.323 1.00 83.50 153 ALA A O 1
ATOM 1291 N N . ASP A 1 154 ? -8.948 10.822 -4.638 1.00 82.69 154 ASP A N 1
ATOM 1292 C CA . ASP A 1 154 ? -9.037 10.468 -6.052 1.00 82.69 154 ASP A CA 1
ATOM 1293 C C . ASP A 1 154 ? -9.096 8.955 -6.326 1.00 82.69 154 ASP A C 1
ATOM 1295 O O . ASP A 1 154 ? -9.204 8.559 -7.489 1.00 82.69 154 ASP A O 1
ATOM 1299 N N . CYS A 1 155 ? -8.899 8.105 -5.313 1.00 81.56 155 CYS A N 1
ATOM 1300 C CA . CYS A 1 155 ? -8.665 6.674 -5.503 1.00 81.56 155 CYS A CA 1
ATOM 1301 C C . CYS A 1 155 ? -9.023 5.877 -4.241 1.00 81.56 155 CYS A C 1
ATOM 1303 O O . CYS A 1 155 ? -8.359 5.988 -3.209 1.00 81.56 155 CYS A O 1
ATOM 1305 N N . GLN A 1 156 ? -10.021 4.999 -4.373 1.00 89.62 156 GLN A N 1
ATOM 1306 C CA . GLN A 1 156 ? -10.376 3.964 -3.399 1.00 89.62 156 GLN A CA 1
ATOM 1307 C C . GLN A 1 156 ? -10.061 2.588 -4.001 1.00 89.62 156 GLN A C 1
ATOM 1309 O O . GLN A 1 156 ? -10.848 2.012 -4.749 1.00 89.62 156 GLN A O 1
ATOM 1314 N N . ALA A 1 157 ? -8.872 2.073 -3.706 1.00 91.12 157 ALA A N 1
ATOM 1315 C CA . ALA A 1 157 ? -8.284 0.889 -4.325 1.00 91.12 157 ALA A CA 1
ATOM 1316 C C . ALA A 1 157 ? -8.053 -0.245 -3.312 1.00 91.12 157 ALA A C 1
ATOM 1318 O O . ALA A 1 157 ? -7.037 -0.939 -3.360 1.00 91.12 157 ALA A O 1
ATOM 1319 N N . VAL A 1 158 ? -9.003 -0.464 -2.395 1.00 96.31 158 VAL A N 1
ATOM 1320 C CA . VAL A 1 158 ? -8.943 -1.559 -1.402 1.00 96.31 158 VAL A CA 1
ATOM 1321 C C . VAL A 1 158 ? -8.794 -2.928 -2.082 1.00 96.31 158 VAL A C 1
ATOM 1323 O O . VAL A 1 158 ? -8.043 -3.776 -1.616 1.00 96.31 158 VAL A O 1
ATOM 1326 N N . ASN A 1 159 ? -9.391 -3.122 -3.260 1.00 97.06 159 ASN A N 1
ATOM 1327 C CA . ASN A 1 159 ? -9.210 -4.340 -4.053 1.00 97.06 159 ASN A CA 1
ATOM 1328 C C . ASN A 1 159 ? -7.757 -4.567 -4.521 1.00 97.06 159 ASN A C 1
ATOM 1330 O O . ASN A 1 159 ? -7.341 -5.713 -4.658 1.00 97.06 159 ASN A O 1
ATOM 1334 N N . TYR A 1 160 ? -6.967 -3.511 -4.752 1.00 97.69 160 TYR A N 1
ATOM 1335 C CA . TYR A 1 160 ? -5.534 -3.645 -5.054 1.00 97.69 160 TYR A CA 1
ATOM 1336 C C . TYR A 1 160 ? -4.738 -4.079 -3.826 1.00 97.69 160 TYR A C 1
ATOM 1338 O O . TYR A 1 160 ? -3.774 -4.836 -3.956 1.00 97.69 160 TYR A O 1
ATOM 1346 N N . TRP A 1 161 ? -5.154 -3.620 -2.646 1.00 97.62 161 TRP A N 1
ATOM 1347 C CA . TRP A 1 161 ? -4.584 -4.063 -1.383 1.00 97.62 161 TRP A CA 1
ATOM 1348 C C . TRP A 1 161 ? -4.867 -5.549 -1.139 1.00 97.62 161 TRP A C 1
ATOM 1350 O O . TRP A 1 161 ? -3.936 -6.318 -0.904 1.00 97.62 161 TRP A O 1
ATOM 1360 N N . ASP A 1 162 ? -6.120 -5.974 -1.315 1.00 97.88 162 ASP A N 1
ATOM 1361 C CA . ASP A 1 162 ? -6.513 -7.381 -1.200 1.00 97.88 162 ASP A CA 1
ATOM 1362 C C . ASP A 1 162 ? -5.811 -8.271 -2.235 1.00 97.88 162 ASP A C 1
ATOM 1364 O O . ASP A 1 162 ? -5.383 -9.374 -1.899 1.00 97.88 162 ASP A O 1
ATOM 1368 N N . GLU A 1 163 ? -5.628 -7.808 -3.477 1.00 97.62 163 GLU A N 1
ATOM 1369 C CA . GLU A 1 163 ? -4.889 -8.557 -4.506 1.00 97.62 163 GLU A CA 1
ATOM 1370 C C . GLU A 1 163 ? -3.432 -8.803 -4.093 1.00 97.62 163 GLU A C 1
ATOM 1372 O O . GLU A 1 163 ? -2.918 -9.899 -4.313 1.00 97.62 163 GLU A O 1
ATOM 1377 N N . ALA A 1 164 ? -2.774 -7.814 -3.480 1.00 96.44 164 ALA A N 1
ATOM 1378 C CA . ALA A 1 164 ? -1.418 -7.961 -2.956 1.00 96.44 164 ALA A CA 1
ATOM 1379 C C . ALA A 1 164 ? -1.384 -8.993 -1.811 1.00 96.44 164 ALA A C 1
ATOM 1381 O O . ALA A 1 164 ? -0.661 -9.992 -1.882 1.00 96.44 164 ALA A O 1
ATOM 1382 N N . LEU A 1 165 ? -2.232 -8.803 -0.794 1.00 96.75 165 LEU A N 1
ATOM 1383 C CA . LEU A 1 165 ? -2.288 -9.666 0.389 1.00 96.75 165 LEU A CA 1
ATOM 1384 C C . LEU A 1 165 ? -2.632 -11.121 0.035 1.00 96.75 165 LEU A C 1
ATOM 1386 O O . LEU A 1 165 ? -2.003 -12.061 0.518 1.00 96.75 165 LEU A O 1
ATOM 1390 N N . SER A 1 166 ? -3.582 -11.329 -0.874 1.00 97.06 166 SER A N 1
ATOM 1391 C CA . SER A 1 166 ? -4.025 -12.669 -1.296 1.00 97.06 166 SER A CA 1
ATOM 1392 C C . SER A 1 166 ? -2.921 -13.496 -1.947 1.00 97.06 166 SER A C 1
ATOM 1394 O O . SER A 1 166 ? -2.993 -14.722 -1.971 1.00 97.06 166 SER A O 1
ATOM 1396 N N . HIS A 1 167 ? -1.887 -12.826 -2.443 1.00 95.12 167 HIS A N 1
ATOM 1397 C CA . HIS A 1 167 ? -0.784 -13.416 -3.182 1.00 95.12 167 HIS A CA 1
ATOM 1398 C C . HIS A 1 167 ? 0.541 -13.394 -2.408 1.00 95.12 167 HIS A C 1
ATOM 1400 O O . HIS A 1 167 ? 1.598 -13.608 -2.999 1.00 95.12 167 HIS A O 1
ATOM 1406 N N . GLY A 1 168 ? 0.482 -13.166 -1.090 1.00 92.88 168 GLY A N 1
ATOM 1407 C CA . GLY A 1 168 ? 1.649 -13.224 -0.208 1.00 92.88 168 GLY A CA 1
ATOM 1408 C C . GLY A 1 168 ? 2.506 -11.963 -0.211 1.00 92.88 168 GLY A C 1
ATOM 1409 O O . GLY A 1 168 ? 3.639 -11.984 0.272 1.00 92.88 168 GLY A O 1
ATOM 1410 N N . VAL A 1 169 ? 1.989 -10.855 -0.744 1.00 93.56 169 VAL A N 1
ATOM 1411 C CA . VAL A 1 169 ? 2.676 -9.565 -0.707 1.00 93.56 169 VAL A CA 1
ATOM 1412 C C . VAL A 1 169 ? 2.284 -8.856 0.575 1.00 93.56 169 VAL A C 1
ATOM 1414 O O . VAL A 1 169 ? 1.155 -8.383 0.716 1.00 93.56 169 VAL A O 1
ATOM 1417 N N . ARG A 1 170 ? 3.202 -8.796 1.543 1.00 92.88 170 ARG A N 1
ATOM 1418 C CA . ARG A 1 170 ? 2.952 -8.054 2.778 1.00 92.88 170 ARG A CA 1
ATOM 1419 C C . ARG A 1 170 ? 3.029 -6.569 2.491 1.00 92.88 170 ARG A C 1
ATOM 1421 O O . ARG A 1 170 ? 4.105 -6.027 2.246 1.00 92.88 170 ARG A O 1
ATOM 1428 N N . VAL A 1 171 ? 1.885 -5.918 2.606 1.00 95.19 171 VAL A N 1
ATOM 1429 C CA . VAL A 1 171 ? 1.770 -4.487 2.402 1.00 95.19 171 VAL A CA 1
ATOM 1430 C C . VAL A 1 171 ? 0.744 -3.892 3.354 1.00 95.19 171 VAL A C 1
ATOM 1432 O O . VAL A 1 171 ? -0.337 -4.451 3.544 1.00 95.19 171 VAL A O 1
ATOM 1435 N N . ASN A 1 172 ? 1.096 -2.752 3.938 1.00 97.12 172 ASN A N 1
ATOM 1436 C CA . ASN A 1 172 ? 0.241 -2.024 4.863 1.00 97.12 172 ASN A CA 1
ATOM 1437 C C . ASN A 1 172 ? -0.477 -0.885 4.139 1.00 97.12 172 ASN A C 1
ATOM 1439 O O . ASN A 1 172 ? 0.073 -0.264 3.223 1.00 97.12 172 ASN A O 1
ATOM 1443 N N . ILE A 1 173 ? -1.709 -0.614 4.550 1.00 97.44 173 ILE A N 1
ATOM 1444 C CA . ILE A 1 173 ? -2.498 0.479 3.998 1.00 97.44 173 ILE A CA 1
ATOM 1445 C C . ILE A 1 173 ? -2.006 1.820 4.544 1.00 97.44 173 ILE A C 1
ATOM 1447 O O . ILE A 1 173 ? -1.695 1.950 5.727 1.00 97.44 173 ILE A O 1
ATOM 1451 N N . ILE A 1 174 ? -1.976 2.829 3.678 1.00 97.12 174 ILE A N 1
ATOM 1452 C CA . ILE A 1 174 ? -1.991 4.231 4.090 1.00 97.12 174 ILE A CA 1
ATOM 1453 C C . ILE A 1 174 ? -3.144 4.960 3.407 1.00 97.12 174 ILE A C 1
ATOM 1455 O O . ILE A 1 174 ? -3.607 4.571 2.326 1.00 97.12 174 ILE A O 1
ATOM 1459 N N . ALA A 1 175 ? -3.577 6.031 4.054 1.00 95.62 175 ALA A N 1
ATOM 1460 C CA . ALA A 1 175 ? -4.622 6.916 3.590 1.00 95.62 175 ALA A CA 1
ATOM 1461 C C . ALA A 1 175 ? -4.182 8.377 3.725 1.00 95.62 175 ALA A C 1
ATOM 1463 O O . ALA A 1 175 ? -3.696 8.780 4.785 1.00 95.62 175 ALA A O 1
ATOM 1464 N N . SER A 1 176 ? -4.358 9.155 2.658 1.00 92.56 176 SER A N 1
ATOM 1465 C CA . SER A 1 176 ? -3.946 10.565 2.605 1.00 92.56 176 SER A CA 1
ATOM 1466 C C . SER A 1 176 ? -4.978 11.376 1.834 1.00 92.56 176 SER A C 1
ATOM 1468 O O . SER A 1 176 ? -5.428 10.953 0.765 1.00 92.56 176 SER A O 1
ATOM 1470 N N . CYS A 1 177 ? -5.350 12.551 2.329 1.00 85.56 177 CYS A N 1
ATOM 1471 C CA . CYS A 1 177 ? -6.344 13.393 1.676 1.00 85.56 177 CYS A CA 1
ATOM 1472 C C . CYS A 1 177 ? -5.697 14.473 0.804 1.00 85.56 177 CYS A C 1
ATOM 1474 O O . CYS A 1 177 ? -6.192 14.767 -0.287 1.00 85.56 177 CYS A O 1
ATOM 1476 N N . GLY A 1 178 ? -4.577 15.034 1.265 1.00 82.44 178 GLY A N 1
ATOM 1477 C CA . GLY A 1 178 ? -4.051 16.293 0.746 1.00 82.44 178 GLY A CA 1
ATOM 1478 C C . GLY A 1 178 ? -4.970 17.474 1.088 1.00 82.44 178 GLY A C 1
ATOM 1479 O O . GLY A 1 178 ? -5.940 17.346 1.833 1.00 82.44 178 GLY A O 1
ATOM 1480 N N . ASN A 1 179 ? -4.690 18.648 0.521 1.00 70.50 179 ASN A N 1
ATOM 1481 C CA . ASN A 1 179 ? -5.319 19.898 0.983 1.00 70.50 179 ASN A CA 1
ATOM 1482 C C . ASN A 1 179 ? -6.714 20.184 0.392 1.00 70.50 179 ASN A C 1
ATOM 1484 O O . ASN A 1 179 ? -7.378 21.123 0.824 1.00 70.50 179 ASN A O 1
ATOM 1488 N N . ASN A 1 180 ? -7.173 19.392 -0.582 1.00 65.00 180 ASN A N 1
ATOM 1489 C CA . ASN A 1 180 ? -8.432 19.613 -1.310 1.00 65.00 180 ASN A CA 1
ATOM 1490 C C . ASN A 1 180 ? -9.501 18.574 -0.942 1.00 65.00 180 ASN A C 1
ATOM 1492 O O . ASN A 1 180 ? -10.082 17.941 -1.820 1.00 65.00 180 ASN A O 1
ATOM 1496 N N . ALA A 1 181 ? -9.728 18.351 0.350 1.00 60.19 181 ALA A N 1
ATOM 1497 C CA . ALA A 1 181 ? -10.701 17.360 0.789 1.00 60.19 181 ALA A CA 1
ATOM 1498 C C . ALA A 1 181 ? -12.154 17.808 0.529 1.00 60.19 181 ALA A C 1
ATOM 1500 O O . ALA A 1 181 ? -12.563 18.872 0.995 1.00 60.19 181 ALA A O 1
ATOM 1501 N N . GLU A 1 182 ? -12.913 16.974 -0.188 1.00 68.44 182 GLU A N 1
ATOM 1502 C CA . GLU A 1 182 ? -14.377 17.040 -0.316 1.00 68.44 182 GLU A CA 1
ATOM 1503 C C . GLU A 1 182 ? -15.071 16.487 0.957 1.00 68.44 182 GLU A C 1
ATOM 1505 O O . GLU A 1 182 ? -14.488 16.466 2.043 1.00 68.44 182 GLU A O 1
ATOM 1510 N N . ASP A 1 183 ? -16.322 16.030 0.824 1.00 78.88 183 ASP A N 1
ATOM 1511 C CA . ASP A 1 183 ? -17.178 15.508 1.900 1.00 78.88 183 ASP A CA 1
ATOM 1512 C C . ASP A 1 183 ? -16.557 14.327 2.679 1.00 78.88 183 ASP A C 1
ATOM 1514 O O . ASP A 1 183 ? -16.821 14.175 3.870 1.00 78.88 183 ASP A O 1
ATOM 1518 N N . VAL A 1 184 ? -15.701 13.510 2.042 1.00 85.94 184 VAL A N 1
ATOM 1519 C CA . VAL A 1 184 ? -14.973 12.393 2.678 1.00 85.94 184 VAL A CA 1
ATOM 1520 C C . VAL A 1 184 ? -13.478 12.695 2.751 1.00 85.94 184 VAL A C 1
ATOM 1522 O O . VAL A 1 184 ? -12.829 12.955 1.737 1.00 85.94 184 VAL A O 1
ATOM 1525 N N . LYS A 1 185 ? -12.918 12.584 3.956 1.00 93.06 185 LYS A N 1
ATOM 1526 C CA . LYS A 1 185 ? -11.503 12.793 4.271 1.00 93.06 185 LYS A CA 1
ATOM 1527 C C . LYS A 1 185 ? -10.789 11.475 4.546 1.00 93.06 185 LYS A C 1
ATOM 1529 O O . LYS A 1 185 ? -11.413 10.488 4.925 1.00 93.06 185 LYS A O 1
ATOM 1534 N N . TYR A 1 186 ? -9.468 11.479 4.396 1.00 94.94 186 TYR A N 1
ATOM 1535 C CA . TYR A 1 186 ? -8.621 10.296 4.548 1.00 94.94 186 TYR A CA 1
ATOM 1536 C C . TYR A 1 186 ? -7.415 10.600 5.425 1.00 94.94 186 TYR A C 1
ATOM 1538 O O . TYR A 1 186 ? -6.792 11.646 5.265 1.00 94.94 186 TYR A O 1
ATOM 1546 N N . VAL A 1 187 ? -7.078 9.700 6.345 1.00 95.94 187 VAL A N 1
ATOM 1547 C CA . VAL A 1 187 ? -5.918 9.892 7.223 1.00 95.94 187 VAL A CA 1
ATOM 1548 C C . VAL A 1 187 ? -5.340 8.561 7.680 1.00 95.94 187 VAL A C 1
ATOM 1550 O O . VAL A 1 187 ? -6.074 7.589 7.869 1.00 95.94 187 VAL A O 1
ATOM 1553 N N . THR A 1 188 ? -4.021 8.517 7.854 1.00 97.56 188 THR A N 1
ATOM 1554 C CA . THR A 1 188 ? -3.315 7.381 8.449 1.00 97.56 188 THR A CA 1
ATOM 1555 C C . THR A 1 188 ? -3.121 7.645 9.933 1.00 97.56 188 THR A C 1
ATOM 1557 O O . THR A 1 188 ? -2.736 8.745 10.316 1.00 97.56 188 THR A O 1
ATOM 1560 N N . VAL A 1 189 ? -3.371 6.648 10.771 1.00 96.56 189 VAL A N 1
ATOM 1561 C CA . VAL A 1 189 ? -3.243 6.750 12.224 1.00 96.56 189 VAL A CA 1
ATOM 1562 C C . VAL A 1 189 ? -2.122 5.839 12.700 1.00 96.56 189 VAL A C 1
ATOM 1564 O O . VAL A 1 189 ? -2.052 4.674 12.302 1.00 96.56 189 VAL A O 1
ATOM 1567 N N . VAL A 1 190 ? -1.219 6.379 13.515 1.00 95.38 190 VAL A N 1
ATOM 1568 C CA . VAL A 1 190 ? -0.015 5.689 13.990 1.00 95.38 190 VAL A CA 1
ATOM 1569 C C . VAL A 1 190 ? 0.177 5.954 15.476 1.00 95.38 190 VAL A C 1
ATOM 1571 O O . VAL A 1 190 ? 0.023 7.083 15.933 1.00 95.38 190 VAL A O 1
ATOM 1574 N N . ASN A 1 191 ? 0.531 4.917 16.230 1.00 90.94 191 ASN A N 1
ATOM 1575 C CA . ASN A 1 191 ? 0.786 5.017 17.663 1.00 90.94 191 ASN A CA 1
ATOM 1576 C C . ASN A 1 191 ? 2.249 5.404 17.946 1.00 90.94 191 ASN A C 1
ATOM 1578 O O . ASN A 1 191 ? 3.035 4.624 18.485 1.00 90.94 191 ASN A O 1
ATOM 1582 N N . ALA A 1 192 ? 2.653 6.568 17.440 1.00 91.25 192 ALA A N 1
ATOM 1583 C CA . ALA A 1 192 ? 3.976 7.151 17.635 1.00 91.25 192 ALA A CA 1
ATOM 1584 C C . ALA A 1 192 ? 3.963 8.621 17.200 1.00 91.25 192 ALA A C 1
ATOM 1586 O O . ALA A 1 192 ? 3.289 8.951 16.230 1.00 91.25 192 ALA A O 1
ATOM 1587 N N . GLU A 1 193 ? 4.754 9.467 17.866 1.00 90.19 193 GLU A N 1
ATOM 1588 C CA . GLU A 1 193 ? 5.029 10.849 17.425 1.00 90.19 193 GLU A CA 1
ATOM 1589 C C . GLU A 1 193 ? 6.410 10.998 16.782 1.00 90.19 193 GLU A C 1
ATOM 1591 O O . GLU A 1 193 ? 6.602 11.785 15.857 1.00 90.19 193 GLU A O 1
ATOM 1596 N N . GLU A 1 194 ? 7.397 10.268 17.304 1.00 93.94 194 GLU A N 1
ATOM 1597 C CA . GLU A 1 194 ? 8.787 10.378 16.873 1.00 93.94 194 GLU A CA 1
ATOM 1598 C C . GLU A 1 194 ? 8.952 9.772 15.473 1.00 93.94 194 GLU A C 1
ATOM 1600 O O . GLU A 1 194 ? 8.471 8.672 15.202 1.00 93.94 194 GLU A O 1
ATOM 1605 N N . VAL A 1 195 ? 9.614 10.500 14.571 1.00 94.69 195 VAL A N 1
ATOM 1606 C CA . VAL A 1 195 ? 9.655 10.197 13.131 1.00 94.69 195 VAL A CA 1
ATOM 1607 C C . VAL A 1 195 ? 10.157 8.780 12.839 1.00 94.69 195 VAL A C 1
ATOM 1609 O O . VAL A 1 195 ? 9.533 8.064 12.049 1.00 94.69 195 VAL A O 1
ATOM 1612 N N . ASP A 1 196 ? 11.246 8.338 13.476 1.00 95.25 196 ASP A N 1
ATOM 1613 C CA . ASP A 1 196 ? 11.772 6.986 13.259 1.00 95.25 196 ASP A CA 1
ATOM 1614 C C . ASP A 1 196 ? 10.815 5.912 13.800 1.00 95.25 196 ASP A C 1
ATOM 1616 O O . ASP A 1 196 ? 10.646 4.855 13.181 1.00 95.25 196 ASP A O 1
ATOM 1620 N N . SER A 1 197 ? 10.134 6.196 14.908 1.00 94.94 197 SER A N 1
ATOM 1621 C CA . SER A 1 197 ? 9.094 5.340 15.486 1.00 94.94 197 SER A CA 1
ATOM 1622 C C . SER A 1 197 ? 7.853 5.252 14.591 1.00 94.94 197 SER A C 1
ATOM 1624 O O . SER A 1 197 ? 7.318 4.158 14.401 1.00 94.94 197 SER A O 1
ATOM 1626 N N . VAL A 1 198 ? 7.444 6.354 13.952 1.00 96.00 198 VAL A N 1
ATOM 1627 C CA . VAL A 1 198 ? 6.375 6.360 12.939 1.00 96.00 198 VAL A CA 1
ATOM 1628 C C . VAL A 1 198 ? 6.783 5.517 11.734 1.00 96.00 198 VAL A C 1
ATOM 1630 O O . VAL A 1 198 ? 6.010 4.672 11.283 1.00 96.00 198 VAL A O 1
ATOM 1633 N N . TYR A 1 199 ? 8.017 5.658 11.238 1.00 96.56 199 TYR A N 1
ATOM 1634 C CA . TYR A 1 199 ? 8.518 4.788 10.172 1.00 96.56 199 TYR A CA 1
ATOM 1635 C C . TYR A 1 199 ? 8.539 3.315 10.580 1.00 96.56 199 TYR A C 1
ATOM 1637 O O . TYR A 1 199 ? 8.173 2.459 9.775 1.00 96.56 199 TYR A O 1
ATOM 1645 N N . ALA A 1 200 ? 8.941 2.996 11.810 1.00 95.38 200 ALA A N 1
ATOM 1646 C CA . ALA A 1 200 ? 8.926 1.624 12.306 1.00 95.38 200 ALA A CA 1
ATOM 1647 C C . ALA A 1 200 ? 7.500 1.056 12.376 1.00 95.38 200 ALA A C 1
ATOM 1649 O O . ALA A 1 200 ? 7.288 -0.087 11.975 1.00 95.38 200 ALA A O 1
ATOM 1650 N N . ALA A 1 201 ? 6.531 1.856 12.823 1.00 95.06 201 ALA A N 1
ATOM 1651 C CA . ALA A 1 201 ? 5.129 1.467 12.912 1.00 95.06 201 ALA A CA 1
ATOM 1652 C C . ALA A 1 201 ? 4.485 1.273 11.529 1.00 95.06 201 ALA A C 1
ATOM 1654 O O . ALA A 1 201 ? 3.826 0.262 11.294 1.00 95.06 201 ALA A O 1
ATOM 1655 N N . LEU A 1 202 ? 4.751 2.167 10.570 1.00 96.31 202 LEU A N 1
ATOM 1656 C CA . LEU A 1 202 ? 4.331 1.993 9.174 1.00 96.31 202 LEU A CA 1
ATOM 1657 C C . LEU A 1 202 ? 4.942 0.728 8.548 1.00 96.31 202 LEU A C 1
ATOM 1659 O O . LEU A 1 202 ? 4.258 -0.014 7.842 1.00 96.31 202 LEU A O 1
ATOM 1663 N N . GLU A 1 203 ? 6.221 0.455 8.819 1.00 94.44 203 GLU A N 1
ATOM 1664 C CA . GLU A 1 203 ? 6.913 -0.746 8.339 1.00 94.44 203 GLU A CA 1
ATOM 1665 C C . GLU A 1 203 ? 6.313 -2.026 8.941 1.00 94.44 203 GLU A C 1
ATOM 1667 O O . GLU A 1 203 ? 6.063 -2.995 8.220 1.00 94.44 203 GLU A O 1
ATOM 1672 N N . SER A 1 204 ? 6.043 -2.042 10.251 1.00 93.44 204 SER A N 1
ATOM 1673 C CA . SER A 1 204 ? 5.449 -3.202 10.918 1.00 93.44 204 SER A CA 1
ATOM 1674 C C . SER A 1 204 ? 3.965 -3.371 10.586 1.00 93.44 204 SER A C 1
ATOM 1676 O O . SER A 1 204 ? 3.490 -4.500 10.506 1.00 93.44 204 SER A O 1
ATOM 1678 N N . GLY A 1 205 ? 3.256 -2.285 10.294 1.00 94.31 205 GLY A N 1
ATOM 1679 C CA . GLY A 1 205 ? 1.800 -2.260 10.138 1.00 94.31 205 GLY A CA 1
ATOM 1680 C C . GLY A 1 205 ? 1.060 -1.931 11.432 1.00 94.31 205 GLY A C 1
ATOM 1681 O O . GLY A 1 205 ? -0.148 -2.145 11.496 1.00 94.31 205 GLY A O 1
ATOM 1682 N N . ASP A 1 206 ? 1.770 -1.421 12.445 1.00 94.88 206 ASP A N 1
ATOM 1683 C CA . ASP A 1 206 ? 1.220 -0.919 13.715 1.00 94.88 206 ASP A CA 1
ATOM 1684 C C . ASP A 1 206 ? 0.586 0.466 13.489 1.00 94.88 206 ASP A C 1
ATOM 1686 O O . ASP A 1 206 ? 0.988 1.498 14.024 1.00 94.88 206 ASP A O 1
ATOM 1690 N N . SER A 1 207 ? -0.338 0.484 12.540 1.00 95.88 207 SER A N 1
ATOM 1691 C CA . SER A 1 207 ? -1.029 1.645 12.014 1.00 95.88 207 SER A CA 1
ATOM 1692 C C . SER A 1 207 ? -2.368 1.202 11.436 1.00 95.88 207 SER A C 1
ATOM 1694 O O . SER A 1 207 ? -2.641 0.008 11.251 1.00 95.88 207 SER A O 1
ATOM 1696 N N . TYR A 1 208 ? -3.226 2.165 11.147 1.00 97.19 208 TYR A N 1
ATOM 1697 C CA . TYR A 1 208 ? -4.481 1.928 10.448 1.00 97.19 208 TYR A CA 1
ATOM 1698 C C . TYR A 1 208 ? -4.893 3.173 9.668 1.00 97.19 208 TYR A C 1
ATOM 1700 O O . TYR A 1 208 ? -4.243 4.216 9.741 1.00 97.19 208 TYR A O 1
ATOM 1708 N N . ALA A 1 209 ? -5.947 3.056 8.871 1.00 97.56 209 ALA A N 1
ATOM 1709 C CA . ALA A 1 209 ? -6.420 4.134 8.017 1.00 97.56 209 ALA A CA 1
ATOM 1710 C C . ALA A 1 209 ? -7.892 4.451 8.272 1.00 97.56 209 ALA A C 1
ATOM 1712 O O . ALA A 1 209 ? -8.679 3.567 8.605 1.00 97.56 209 ALA A O 1
ATOM 1713 N N . PHE A 1 210 ? -8.265 5.705 8.038 1.00 97.19 210 PHE A N 1
ATOM 1714 C CA . PHE A 1 210 ? -9.651 6.154 8.034 1.00 97.19 210 PHE A CA 1
ATOM 1715 C C . PHE A 1 210 ? -10.073 6.703 6.677 1.00 97.19 210 PHE A C 1
ATOM 1717 O O . PHE A 1 210 ? -9.303 7.393 6.006 1.00 97.19 210 PHE A O 1
ATOM 1724 N N . ALA A 1 211 ? -11.340 6.467 6.345 1.00 96.19 211 ALA A N 1
ATOM 1725 C CA . ALA A 1 211 ? -12.151 7.330 5.495 1.00 96.19 211 ALA A CA 1
ATOM 1726 C C . ALA A 1 211 ? -13.278 7.904 6.369 1.00 96.19 211 ALA A C 1
ATOM 1728 O O . ALA A 1 211 ? -13.994 7.129 6.996 1.00 96.19 211 ALA A O 1
ATOM 1729 N N . TYR A 1 212 ? -13.423 9.224 6.474 1.00 94.88 212 TYR A N 1
ATOM 1730 C CA . TYR A 1 212 ? -14.282 9.839 7.494 1.00 94.88 212 TYR A CA 1
ATOM 1731 C C . TYR A 1 212 ? -14.993 11.110 7.022 1.00 94.88 212 TYR A C 1
ATOM 1733 O O . TYR A 1 212 ? -14.503 11.805 6.135 1.00 94.88 212 TYR A O 1
ATOM 1741 N N . GLN A 1 213 ? -16.142 11.415 7.633 1.00 91.25 213 GLN A N 1
ATOM 1742 C CA . GLN A 1 213 ? -16.971 12.598 7.316 1.00 91.25 213 GLN A CA 1
ATOM 1743 C C . GLN A 1 213 ? -17.216 13.516 8.529 1.00 91.25 213 GLN A C 1
ATOM 1745 O O . GLN A 1 213 ? -17.884 14.543 8.417 1.00 91.25 213 GLN A O 1
ATOM 1750 N N . ARG A 1 214 ? -16.667 13.162 9.695 1.00 92.56 214 ARG A N 1
ATOM 1751 C CA . ARG A 1 214 ? -16.765 13.928 10.947 1.00 92.56 214 ARG A CA 1
ATOM 1752 C C . ARG A 1 214 ? -15.511 14.761 11.236 1.00 92.56 214 ARG A C 1
ATOM 1754 O O . ARG A 1 214 ? -14.564 14.773 10.447 1.00 92.56 214 ARG A O 1
ATOM 1761 N N . ASP A 1 215 ? -15.504 15.492 12.352 1.00 92.75 215 ASP A N 1
ATOM 1762 C CA . ASP A 1 215 ? -14.275 16.123 12.842 1.00 92.75 215 ASP A CA 1
ATOM 1763 C C . ASP A 1 215 ? -13.255 15.033 13.203 1.00 92.75 215 ASP A C 1
ATOM 1765 O O . ASP A 1 215 ? -13.605 13.994 13.764 1.00 92.75 215 ASP A O 1
ATOM 1769 N N . ILE A 1 216 ? -11.982 15.266 12.877 1.00 92.12 216 ILE A N 1
ATOM 1770 C CA . ILE A 1 216 ? -10.895 14.319 13.143 1.00 92.12 216 ILE A CA 1
ATOM 1771 C C . ILE A 1 216 ? -10.744 14.018 14.644 1.00 92.12 216 ILE A C 1
ATOM 1773 O O . ILE A 1 216 ? -10.303 12.935 15.016 1.00 92.12 216 ILE A O 1
ATOM 1777 N N . LYS A 1 217 ? -11.135 14.959 15.514 1.00 92.12 217 LYS A N 1
ATOM 1778 C CA . LYS A 1 217 ? -11.099 14.802 16.979 1.00 92.12 217 LYS A CA 1
ATOM 1779 C C . LYS A 1 217 ? -12.168 13.852 17.513 1.00 92.12 217 LYS A C 1
ATOM 1781 O O . LYS A 1 217 ? -12.000 13.332 18.611 1.00 92.12 217 LYS A O 1
ATOM 1786 N N . ASP A 1 218 ? -13.227 13.637 16.736 1.00 94.62 218 ASP A N 1
ATOM 1787 C CA . ASP A 1 218 ? -14.368 12.791 17.088 1.00 94.62 218 ASP A CA 1
ATOM 1788 C C . ASP A 1 218 ? -14.253 11.390 16.456 1.00 94.62 218 ASP A C 1
ATOM 1790 O O . ASP A 1 218 ? -15.222 10.624 16.428 1.00 94.62 218 ASP A O 1
ATOM 1794 N N . LEU A 1 219 ? -13.086 11.054 15.890 1.00 95.56 219 LEU A N 1
ATOM 1795 C CA . LEU A 1 219 ? -12.841 9.732 15.331 1.00 95.56 219 LEU A CA 1
ATOM 1796 C C . LEU A 1 219 ? -12.725 8.676 16.438 1.00 95.56 219 LEU A C 1
ATOM 1798 O O . LEU A 1 219 ? -12.076 8.915 17.459 1.00 95.56 219 LEU A O 1
ATOM 1802 N N . PRO A 1 220 ? -13.300 7.482 16.221 1.00 95.31 220 PRO A N 1
ATOM 1803 C CA . PRO A 1 220 ? -13.197 6.389 17.173 1.00 95.31 220 PRO A CA 1
ATOM 1804 C C . PRO A 1 220 ? -11.752 5.895 17.290 1.00 95.31 220 PRO A C 1
ATOM 1806 O O . PRO A 1 220 ? -11.039 5.745 16.299 1.00 95.31 220 PRO A O 1
ATOM 1809 N N . ALA A 1 221 ? -11.304 5.612 18.507 1.00 93.50 221 ALA A N 1
ATOM 1810 C CA . ALA A 1 221 ? -9.973 5.075 18.752 1.00 93.50 221 ALA A CA 1
ATOM 1811 C C . ALA A 1 221 ? -9.976 3.545 18.662 1.00 93.50 221 ALA A C 1
ATOM 1813 O O . ALA A 1 221 ? -10.936 2.890 19.075 1.00 93.50 221 ALA A O 1
ATOM 1814 N N . LEU A 1 222 ? -8.876 2.978 18.163 1.00 95.00 222 LEU A N 1
ATOM 1815 C CA . LEU A 1 222 ? -8.577 1.559 18.320 1.00 95.00 222 LEU A CA 1
ATOM 1816 C C . LEU A 1 222 ? -8.013 1.338 19.727 1.00 95.00 222 LEU A C 1
ATOM 1818 O O . LEU A 1 222 ? -6.955 1.877 20.053 1.00 95.00 222 LEU A O 1
ATOM 1822 N N . ASP A 1 223 ? -8.716 0.573 20.562 1.00 93.81 223 ASP A N 1
ATOM 1823 C CA . ASP A 1 223 ? -8.251 0.288 21.921 1.00 93.81 223 ASP A CA 1
ATOM 1824 C C . ASP A 1 223 ? -7.210 -0.836 21.912 1.00 93.81 223 ASP A C 1
ATOM 1826 O O . ASP A 1 223 ? -6.150 -0.686 22.513 1.00 93.81 223 ASP A O 1
ATOM 1830 N N . PHE A 1 224 ? -7.483 -1.944 21.211 1.00 94.44 224 PHE A N 1
ATOM 1831 C CA . PHE A 1 224 ? -6.502 -3.010 20.994 1.00 94.44 224 PHE A CA 1
ATOM 1832 C C . PHE A 1 224 ? -6.883 -3.941 19.838 1.00 94.44 224 PHE A C 1
ATOM 1834 O O . PHE A 1 224 ? -8.048 -4.056 19.450 1.00 94.44 224 PHE A O 1
ATOM 1841 N N . VAL A 1 225 ? -5.881 -4.684 19.360 1.00 95.62 225 VAL A N 1
ATOM 1842 C CA . VAL A 1 225 ? -6.042 -5.909 18.567 1.00 95.62 225 VAL A CA 1
ATOM 1843 C C . VAL A 1 225 ? -5.161 -6.981 19.194 1.00 95.62 225 VAL A C 1
ATOM 1845 O O . VAL A 1 225 ? -3.935 -6.941 19.094 1.00 95.62 225 VAL A O 1
ATOM 1848 N N . HIS A 1 226 ? -5.785 -7.938 19.866 1.00 95.25 226 HIS A N 1
ATOM 1849 C CA . HIS A 1 226 ? -5.113 -9.022 20.564 1.00 95.25 226 HIS A CA 1
ATOM 1850 C C . HIS A 1 226 ? -5.255 -10.331 19.790 1.00 95.25 226 HIS A C 1
ATOM 1852 O O . HIS A 1 226 ? -6.294 -10.595 19.191 1.00 95.25 226 HIS A O 1
ATOM 1858 N N . LEU A 1 227 ? -4.217 -11.161 19.828 1.00 94.38 227 LEU A N 1
ATOM 1859 C CA . LEU A 1 227 ? -4.226 -12.500 19.255 1.00 94.38 227 LEU A CA 1
ATOM 1860 C C . LEU A 1 227 ? -3.943 -13.503 20.377 1.00 94.38 227 LEU A C 1
ATOM 1862 O O . LEU A 1 227 ? -2.845 -13.493 20.931 1.00 94.38 227 LEU A O 1
ATOM 1866 N N . ASP A 1 228 ? -4.916 -14.364 20.672 1.00 95.12 228 ASP A N 1
ATOM 1867 C CA . ASP A 1 228 ? -4.772 -15.493 21.596 1.00 95.12 228 ASP A CA 1
ATOM 1868 C C . ASP A 1 228 ? -4.958 -16.811 20.831 1.00 95.12 228 ASP A C 1
ATOM 1870 O O . ASP A 1 228 ? -6.031 -17.102 20.291 1.00 95.12 228 ASP A O 1
ATOM 1874 N N . GLY A 1 229 ? -3.875 -17.584 20.720 1.00 93.56 229 GLY A N 1
ATOM 1875 C CA . GLY A 1 229 ? -3.796 -18.721 19.805 1.00 93.56 229 GLY A CA 1
ATOM 1876 C C . GLY A 1 229 ? -4.091 -18.294 18.363 1.00 93.56 229 GLY A C 1
ATOM 1877 O O . GLY A 1 229 ? -3.346 -17.511 17.779 1.00 93.56 229 GLY A O 1
ATOM 1878 N N . ASP A 1 230 ? -5.200 -18.796 17.821 1.00 95.62 230 ASP A N 1
ATOM 1879 C CA . ASP A 1 230 ? -5.684 -18.487 16.469 1.00 95.62 230 ASP A CA 1
ATOM 1880 C C . ASP A 1 230 ? -6.855 -17.486 16.466 1.00 95.62 230 ASP A C 1
ATOM 1882 O O . ASP A 1 230 ? -7.427 -17.198 15.415 1.00 95.62 230 ASP A O 1
ATOM 1886 N N . THR A 1 231 ? -7.248 -16.961 17.631 1.00 97.81 231 THR A N 1
ATOM 1887 C CA . THR A 1 231 ? -8.377 -16.031 17.749 1.00 97.81 231 THR A CA 1
ATOM 1888 C C . THR A 1 231 ? -7.882 -14.601 17.869 1.00 97.81 231 THR A C 1
ATOM 1890 O O . THR A 1 231 ? -7.257 -14.223 18.861 1.00 97.81 231 THR A O 1
ATOM 1893 N N . VAL A 1 232 ? -8.198 -13.787 16.865 1.00 97.50 232 VAL A N 1
ATOM 1894 C CA . VAL A 1 232 ? -8.026 -12.337 16.938 1.00 97.50 232 VAL A CA 1
ATOM 1895 C C . VAL A 1 232 ? -9.244 -11.724 17.617 1.00 97.50 232 VAL A C 1
ATOM 1897 O O . VAL A 1 232 ? -10.375 -12.086 17.306 1.00 97.50 232 VAL A O 1
ATOM 1900 N N . THR A 1 233 ? -9.020 -10.796 18.540 1.00 97.88 233 THR A N 1
ATOM 1901 C CA . THR A 1 233 ? -10.055 -9.967 19.163 1.00 97.88 233 THR A CA 1
ATOM 1902 C C . THR A 1 233 ? -9.647 -8.512 19.050 1.00 97.88 233 THR A C 1
ATOM 1904 O O . THR A 1 233 ? -8.514 -8.164 19.373 1.00 97.88 233 THR A O 1
ATOM 1907 N N . LEU A 1 234 ? -10.563 -7.665 18.601 1.00 97.19 234 LEU A N 1
ATOM 1908 C CA . LEU A 1 234 ? -10.354 -6.226 18.501 1.00 97.19 234 LEU A CA 1
ATOM 1909 C C . LEU A 1 234 ? -11.412 -5.472 19.297 1.00 97.19 234 LEU A C 1
ATOM 1911 O O . LEU A 1 234 ? -12.537 -5.957 19.446 1.00 97.19 234 LEU A O 1
ATOM 1915 N N . GLN A 1 235 ? -11.046 -4.284 19.766 1.00 96.75 235 GLN A N 1
ATOM 1916 C CA . GLN A 1 235 ? -11.951 -3.367 20.447 1.00 96.75 235 GLN A CA 1
ATOM 1917 C C . GLN A 1 235 ? -11.720 -1.924 19.989 1.00 96.75 235 GLN A C 1
ATOM 1919 O O . GLN A 1 235 ? -10.580 -1.499 19.791 1.00 96.75 235 GLN A O 1
ATOM 1924 N N . VAL A 1 236 ? -12.813 -1.178 19.844 1.00 96.38 236 VAL A N 1
ATOM 1925 C CA . VAL A 1 236 ? -12.834 0.253 19.530 1.00 96.38 236 VAL A CA 1
ATOM 1926 C C . VAL A 1 236 ? -13.620 1.039 20.575 1.00 96.38 236 VAL A C 1
ATOM 1928 O O . VAL A 1 236 ? -14.480 0.492 21.261 1.00 96.38 236 VAL A O 1
ATOM 1931 N N . SER A 1 237 ? -13.343 2.339 20.669 1.00 95.25 237 SER A N 1
ATOM 1932 C CA . SER A 1 237 ? -13.937 3.222 21.680 1.00 95.25 237 SER A CA 1
ATOM 1933 C C . SER A 1 237 ? -15.391 3.626 21.416 1.00 95.25 237 SER A C 1
ATOM 1935 O O . SER A 1 237 ? -16.021 4.231 22.279 1.00 95.25 237 SER A O 1
ATOM 1937 N N . GLU A 1 238 ? -15.891 3.391 20.203 1.00 96.06 238 GLU A N 1
ATOM 1938 C CA . GLU A 1 238 ? -17.260 3.687 19.777 1.00 96.06 238 GLU A CA 1
ATOM 1939 C C . GLU A 1 238 ? -17.830 2.456 19.085 1.00 96.06 238 GLU A C 1
ATOM 1941 O O . GLU A 1 238 ? -17.122 1.725 18.391 1.00 96.06 238 GLU A O 1
ATOM 1946 N N . LYS A 1 239 ? -19.130 2.248 19.246 1.00 97.94 239 LYS A N 1
ATOM 1947 C CA . LYS A 1 239 ? -19.852 1.154 18.617 1.00 97.94 239 LYS A CA 1
ATOM 1948 C C . LYS A 1 239 ? -19.804 1.272 17.096 1.00 97.94 239 LYS A C 1
ATOM 1950 O O . LYS A 1 239 ? -20.278 2.250 16.524 1.00 97.94 239 LYS A O 1
ATOM 1955 N N . ALA A 1 240 ? -19.251 0.262 16.436 1.00 98.44 240 ALA A N 1
ATOM 1956 C CA . ALA A 1 240 ? -19.312 0.160 14.989 1.00 98.44 240 ALA A CA 1
ATOM 1957 C C . ALA A 1 240 ? -20.661 -0.443 14.578 1.00 98.44 240 ALA A C 1
ATOM 1959 O O . ALA A 1 240 ? -21.111 -1.442 15.146 1.00 98.44 240 ALA A O 1
ATOM 1960 N N . ALA A 1 241 ? -21.277 0.127 13.543 1.00 98.56 241 ALA A N 1
ATOM 1961 C CA . ALA A 1 241 ? -22.480 -0.415 12.923 1.00 98.56 241 ALA A CA 1
ATOM 1962 C C . ALA A 1 241 ? -22.218 -1.829 12.387 1.00 98.56 241 ALA A C 1
ATOM 1964 O O . ALA A 1 241 ? -23.045 -2.729 12.549 1.00 98.56 241 ALA A O 1
ATOM 1965 N N . VAL A 1 242 ? -21.046 -2.038 11.773 1.00 98.75 242 VAL A N 1
ATOM 1966 C CA . VAL A 1 242 ? -20.570 -3.352 11.325 1.00 98.75 242 VAL A CA 1
ATOM 1967 C C . VAL A 1 242 ? -19.050 -3.439 11.448 1.00 98.75 242 VAL A C 1
ATOM 1969 O O . VAL A 1 242 ? -18.336 -2.592 10.920 1.00 98.75 242 VAL A O 1
ATOM 1972 N N . ILE A 1 243 ? -18.559 -4.513 12.056 1.00 98.81 243 ILE A N 1
ATOM 1973 C CA . ILE A 1 243 ? -17.160 -4.946 12.051 1.00 98.81 243 ILE A CA 1
ATOM 1974 C C . ILE A 1 243 ? -17.057 -6.157 11.129 1.00 98.81 243 ILE A C 1
ATOM 1976 O O . ILE A 1 243 ? -17.704 -7.172 11.379 1.00 98.81 243 ILE A O 1
ATOM 1980 N N . ARG A 1 244 ? -16.256 -6.073 10.068 1.00 98.81 244 ARG A N 1
ATOM 1981 C CA . ARG A 1 244 ? -16.044 -7.155 9.098 1.00 98.81 244 ARG A CA 1
ATOM 1982 C C . ARG A 1 244 ? -14.642 -7.715 9.220 1.00 98.81 244 ARG A C 1
ATOM 1984 O O . ARG A 1 244 ? -13.680 -6.954 9.171 1.00 98.81 244 ARG A O 1
ATOM 1991 N N . PHE A 1 245 ? -14.531 -9.037 9.261 1.00 98.81 245 PHE A N 1
ATOM 1992 C CA . PHE A 1 245 ? -13.267 -9.735 9.045 1.00 98.81 245 PHE A CA 1
ATOM 1993 C C . PHE A 1 245 ? -13.183 -10.162 7.585 1.00 98.81 245 PHE A C 1
ATOM 1995 O O . PHE A 1 245 ? -14.090 -10.815 7.066 1.00 98.81 245 PHE A O 1
ATOM 2002 N N . VAL A 1 246 ? -12.110 -9.769 6.906 1.00 98.75 246 VAL A N 1
ATOM 2003 C CA . VAL A 1 246 ? -11.927 -9.950 5.465 1.00 98.75 246 VAL A CA 1
ATOM 2004 C C . VAL A 1 246 ? -10.660 -10.754 5.210 1.00 98.75 246 VAL A C 1
ATOM 2006 O O . VAL A 1 246 ? -9.589 -10.410 5.710 1.00 98.75 246 VAL A O 1
ATOM 2009 N N . GLY A 1 247 ? -10.798 -11.822 4.429 1.00 98.12 247 GLY A N 1
ATOM 2010 C CA . GLY A 1 247 ? -9.716 -12.713 4.027 1.00 98.12 247 GLY A CA 1
ATOM 2011 C C . GLY A 1 247 ? -9.458 -12.660 2.524 1.00 98.12 247 GLY A C 1
ATOM 2012 O O . GLY A 1 247 ? -9.642 -11.634 1.869 1.00 98.12 247 GLY A O 1
ATOM 2013 N N . GLN A 1 248 ? -9.027 -13.791 1.971 1.00 96.12 248 GLN A N 1
ATOM 2014 C CA . GLN A 1 248 ? -8.454 -13.889 0.627 1.00 96.12 248 GLN A CA 1
ATOM 2015 C C . GLN A 1 248 ? -9.414 -13.360 -0.437 1.00 96.12 248 GLN A C 1
ATOM 2017 O O . GLN A 1 248 ? -10.607 -13.653 -0.438 1.00 96.12 248 GLN A O 1
ATOM 2022 N N . ASN A 1 249 ? -8.854 -12.617 -1.384 1.00 96.19 249 ASN A N 1
ATOM 2023 C CA . ASN A 1 249 ? -9.531 -11.934 -2.481 1.00 96.19 249 ASN A CA 1
ATOM 2024 C C . ASN A 1 249 ? -10.578 -10.909 -2.014 1.00 96.19 249 ASN A C 1
ATOM 2026 O O . ASN A 1 249 ? -11.540 -10.647 -2.734 1.00 96.19 249 ASN A O 1
ATOM 2030 N N . GLY A 1 250 ? -10.414 -10.355 -0.808 1.00 96.94 250 GLY A N 1
ATOM 2031 C CA . GLY A 1 250 ? -11.361 -9.399 -0.236 1.00 96.94 250 GLY A CA 1
ATOM 2032 C C . GLY A 1 250 ? -12.683 -10.038 0.203 1.00 96.94 250 GLY A C 1
ATOM 2033 O O . GLY A 1 250 ? -13.691 -9.345 0.334 1.00 96.94 250 GLY A O 1
ATOM 2034 N N . VAL A 1 251 ? -12.715 -11.359 0.405 1.00 98.12 251 VAL A N 1
ATOM 2035 C CA . VAL A 1 251 ? -13.929 -12.072 0.823 1.00 98.12 251 VAL A CA 1
ATOM 2036 C C . VAL A 1 251 ? -14.173 -11.851 2.312 1.00 98.12 251 VAL A C 1
ATOM 2038 O O . VAL A 1 251 ? -13.323 -12.167 3.144 1.00 98.12 251 VAL A O 1
ATOM 2041 N N . VAL A 1 252 ? -15.359 -11.346 2.653 1.00 98.62 252 VAL A N 1
ATOM 2042 C CA . VAL A 1 252 ? -15.816 -11.240 4.044 1.00 98.62 252 VAL A CA 1
ATOM 2043 C C . VAL A 1 252 ? -15.979 -12.647 4.620 1.00 98.62 252 VAL A C 1
ATOM 2045 O O . VAL A 1 252 ? -16.740 -13.457 4.092 1.00 98.62 252 VAL A O 1
ATOM 2048 N N . LYS A 1 253 ? -15.240 -12.935 5.689 1.00 98.56 253 LYS A N 1
ATOM 2049 C CA . LYS A 1 253 ? -15.252 -14.215 6.405 1.00 98.56 253 LYS A CA 1
ATOM 2050 C C . LYS A 1 253 ? -16.284 -14.228 7.523 1.00 98.56 253 LYS A C 1
ATOM 2052 O O . LYS A 1 253 ? -16.941 -15.243 7.720 1.00 98.56 253 LYS A O 1
ATOM 2057 N N . ASP A 1 254 ? -16.423 -13.103 8.218 1.00 98.56 254 ASP A N 1
ATOM 2058 C CA . ASP A 1 254 ? -17.405 -12.922 9.281 1.00 98.56 254 ASP A CA 1
ATOM 2059 C C . ASP A 1 254 ? -17.765 -11.441 9.454 1.00 98.56 254 ASP A C 1
ATOM 2061 O O . ASP A 1 254 ? -17.075 -10.544 8.949 1.00 98.56 254 ASP A O 1
ATOM 2065 N N . SER A 1 255 ? -18.874 -11.167 10.135 1.00 98.50 255 SER A N 1
ATOM 2066 C CA . SER A 1 255 ? -19.305 -9.814 10.471 1.00 98.50 255 SER A CA 1
ATOM 2067 C C . SER A 1 255 ? -20.040 -9.769 11.805 1.00 98.50 255 SER A C 1
ATOM 2069 O O . SER A 1 255 ? -20.978 -10.526 12.038 1.00 98.50 255 SER A O 1
ATOM 2071 N N . VAL A 1 256 ? -19.668 -8.807 12.642 1.00 98.62 256 VAL A N 1
ATOM 2072 C CA . VAL A 1 256 ? -20.360 -8.482 13.891 1.00 98.62 256 VAL A CA 1
ATOM 2073 C C . VAL A 1 256 ? -21.035 -7.133 13.707 1.00 98.62 256 VAL A C 1
ATOM 2075 O O . VAL A 1 256 ? -20.407 -6.186 13.248 1.00 98.62 256 VAL A O 1
ATOM 2078 N N . VAL A 1 257 ? -22.322 -7.042 14.022 1.00 98.44 257 VAL A N 1
ATOM 2079 C CA . VAL A 1 257 ? -23.090 -5.799 13.889 1.00 98.44 257 VAL A CA 1
ATOM 2080 C C . VAL A 1 257 ? -23.248 -5.125 15.239 1.00 98.44 257 VAL A C 1
ATOM 2082 O O . VAL A 1 257 ? -23.327 -5.816 16.253 1.00 98.44 257 VAL A O 1
ATOM 2085 N N . ASP A 1 258 ? -23.341 -3.797 15.222 1.00 98.12 258 ASP A N 1
ATOM 2086 C CA . ASP A 1 258 ? -23.709 -2.974 16.373 1.00 98.12 258 ASP A CA 1
ATOM 2087 C C . ASP A 1 258 ? -22.911 -3.356 17.636 1.00 98.12 258 ASP A C 1
ATOM 2089 O O . ASP A 1 258 ? -23.470 -3.801 18.644 1.00 98.12 258 ASP A O 1
ATOM 2093 N N . SER A 1 259 ? -21.579 -3.247 17.554 1.00 98.31 259 SER A N 1
ATOM 2094 C CA . SER A 1 259 ? -20.653 -3.686 18.606 1.00 98.31 259 SER A CA 1
ATOM 2095 C C . SER A 1 259 ? -19.369 -2.852 18.662 1.00 98.31 259 SER A C 1
ATOM 2097 O O . SER A 1 259 ? -18.883 -2.359 17.649 1.00 98.31 259 SER A O 1
ATOM 2099 N N . GLU A 1 260 ? -18.803 -2.726 19.861 1.00 98.19 260 GLU A N 1
ATOM 2100 C CA . GLU A 1 260 ? -17.479 -2.134 20.131 1.00 98.19 260 GLU A CA 1
ATOM 2101 C C . GLU A 1 260 ? -16.358 -3.184 20.083 1.00 98.19 260 GLU A C 1
ATOM 2103 O O . GLU A 1 260 ? -15.179 -2.851 20.016 1.00 98.19 260 GLU A O 1
ATOM 2108 N N . THR A 1 261 ? -16.716 -4.469 20.136 1.00 98.12 261 THR A N 1
ATOM 2109 C CA . THR A 1 261 ? -15.779 -5.595 20.200 1.00 98.12 261 THR A CA 1
ATOM 2110 C C . THR A 1 261 ? -16.177 -6.668 19.200 1.00 98.12 261 THR A C 1
ATOM 2112 O O . THR A 1 261 ? -17.362 -6.966 19.024 1.00 98.12 261 THR A O 1
ATOM 2115 N N . ALA A 1 262 ? -15.188 -7.285 18.564 1.00 98.50 262 ALA A N 1
ATOM 2116 C CA . ALA A 1 262 ? -15.402 -8.439 17.704 1.00 98.50 262 ALA A CA 1
ATOM 2117 C C . ALA A 1 262 ? -14.220 -9.402 17.785 1.00 98.50 262 ALA A C 1
ATOM 2119 O O . ALA A 1 262 ? -13.075 -8.983 17.967 1.00 98.50 262 ALA A O 1
ATOM 2120 N N . SER A 1 263 ? -14.503 -10.686 17.587 1.00 98.56 263 SER A N 1
ATOM 2121 C CA . SER A 1 263 ? -13.490 -11.734 17.545 1.00 98.56 263 SER A CA 1
ATOM 2122 C C . SER A 1 263 ? -13.670 -12.604 16.312 1.00 98.56 263 SER A C 1
ATOM 2124 O O . SER A 1 263 ? -14.793 -12.837 15.875 1.00 98.56 263 SER A O 1
ATOM 2126 N N . TYR A 1 264 ? -12.563 -13.122 15.792 1.00 98.62 264 TYR A N 1
ATOM 2127 C CA . TYR A 1 264 ? -12.549 -14.081 14.698 1.00 98.62 264 TYR A CA 1
ATOM 2128 C C . TYR A 1 264 ? -11.481 -15.141 14.944 1.00 98.62 264 TYR A C 1
ATOM 2130 O O . TYR A 1 264 ? -10.338 -14.824 15.266 1.00 98.62 264 TYR A O 1
ATOM 2138 N N . CYS A 1 265 ? -11.854 -16.407 14.782 1.00 98.19 265 CYS A N 1
ATOM 2139 C CA . CYS A 1 265 ? -10.924 -17.527 14.856 1.00 98.19 265 CYS A CA 1
ATOM 2140 C C . CYS A 1 265 ? -10.437 -17.864 13.446 1.00 98.19 265 CYS A C 1
ATOM 2142 O O . CYS A 1 265 ? -11.249 -18.185 12.578 1.00 98.19 265 CYS A O 1
ATOM 2144 N N . PHE A 1 266 ? -9.126 -17.788 13.218 1.00 97.88 266 PHE A N 1
ATOM 2145 C CA . PHE A 1 266 ? -8.512 -18.110 11.934 1.00 97.88 266 PHE A CA 1
ATOM 2146 C C . PHE A 1 266 ? -8.844 -19.541 11.512 1.00 97.88 266 PHE A C 1
ATOM 2148 O O . PHE A 1 266 ? -8.485 -20.511 12.184 1.00 97.88 266 PHE A O 1
ATOM 2155 N N . ALA A 1 267 ? -9.456 -19.685 10.339 1.00 96.50 267 ALA A N 1
ATOM 2156 C CA . ALA A 1 267 ? -9.628 -20.983 9.715 1.00 96.50 267 ALA A CA 1
ATOM 2157 C C . ALA A 1 267 ? -8.266 -21.532 9.237 1.00 96.50 267 ALA A C 1
ATOM 2159 O O . ALA A 1 267 ? -7.340 -20.757 8.956 1.00 96.50 267 ALA A O 1
ATOM 2160 N N . PRO A 1 268 ? -8.107 -22.863 9.112 1.00 93.81 268 PRO A N 1
ATOM 2161 C CA . PRO A 1 268 ? -6.848 -23.467 8.667 1.00 93.81 268 PRO A CA 1
ATOM 2162 C C . PRO A 1 268 ? -6.370 -22.995 7.285 1.00 93.81 268 PRO A C 1
ATOM 2164 O O . PRO A 1 268 ? -5.171 -23.018 7.013 1.00 93.81 268 PRO A O 1
ATOM 2167 N N . ASP A 1 269 ? -7.296 -22.583 6.419 1.00 94.44 269 ASP A N 1
ATOM 2168 C CA . ASP A 1 269 ? -7.059 -22.105 5.056 1.00 94.44 269 ASP A CA 1
ATOM 2169 C C . ASP A 1 269 ? -6.963 -20.574 4.936 1.00 94.44 269 ASP A C 1
ATOM 2171 O O . ASP A 1 269 ? -6.575 -20.076 3.877 1.00 94.44 269 ASP A O 1
ATOM 2175 N N . ASP A 1 270 ? -7.250 -19.822 6.005 1.00 97.62 270 ASP A N 1
ATOM 2176 C CA . ASP A 1 270 ? -7.082 -18.367 6.003 1.00 97.62 270 ASP A CA 1
ATOM 2177 C C . ASP A 1 270 ? -5.598 -18.014 5.905 1.00 97.62 270 ASP A C 1
ATOM 2179 O O . ASP A 1 270 ? -4.798 -18.404 6.750 1.00 97.62 270 ASP A O 1
ATOM 2183 N N . THR A 1 271 ? -5.213 -17.244 4.893 1.00 95.94 271 THR A N 1
ATOM 2184 C CA . THR A 1 271 ? -3.817 -16.820 4.677 1.00 95.94 271 THR A CA 1
ATOM 2185 C C . THR A 1 271 ? -3.518 -15.489 5.374 1.00 95.94 271 THR A C 1
ATOM 2187 O O . THR A 1 271 ? -2.431 -15.272 5.905 1.00 95.94 271 THR A O 1
ATOM 2190 N N . TYR A 1 272 ? -4.515 -14.616 5.432 1.00 97.62 272 TYR A N 1
ATOM 2191 C CA . TYR A 1 272 ? -4.547 -13.364 6.171 1.00 97.62 272 TYR A CA 1
ATOM 2192 C C . TYR A 1 272 ? -5.979 -13.049 6.600 1.00 97.62 272 TYR A C 1
ATOM 2194 O O . TYR A 1 272 ? -6.927 -13.515 5.959 1.00 97.62 272 TYR A O 1
ATOM 2202 N N . ILE A 1 273 ? -6.111 -12.212 7.629 1.00 98.56 273 ILE A N 1
ATOM 2203 C CA . ILE A 1 273 ? -7.362 -11.561 8.021 1.00 98.56 273 ILE A CA 1
ATOM 2204 C C . ILE A 1 273 ? -7.073 -10.090 8.300 1.00 98.56 273 ILE A C 1
ATOM 2206 O O . ILE A 1 273 ? -6.199 -9.768 9.100 1.00 98.56 273 ILE A O 1
ATOM 2210 N N . ARG A 1 274 ? -7.818 -9.195 7.655 1.00 98.06 274 ARG A N 1
ATOM 2211 C CA . ARG A 1 274 ? -7.888 -7.771 8.010 1.00 98.06 274 ARG A CA 1
ATOM 2212 C C . ARG A 1 274 ? -9.274 -7.439 8.543 1.00 98.06 274 ARG A C 1
ATOM 2214 O O . ARG A 1 274 ? -10.225 -8.165 8.254 1.00 98.06 274 ARG A O 1
ATOM 2221 N N . ALA A 1 275 ? -9.395 -6.333 9.266 1.00 98.44 275 ALA A N 1
ATOM 2222 C CA . ALA A 1 275 ? -10.687 -5.849 9.730 1.00 98.44 275 ALA A CA 1
ATOM 2223 C C . ALA A 1 275 ? -11.061 -4.515 9.076 1.00 98.44 275 ALA A C 1
ATOM 2225 O O . ALA A 1 275 ? -10.210 -3.664 8.819 1.00 98.44 275 ALA A O 1
ATOM 2226 N N . GLU A 1 276 ? -12.351 -4.351 8.814 1.00 98.44 276 GLU A N 1
ATOM 2227 C CA . GLU A 1 276 ? -12.967 -3.107 8.360 1.00 98.44 276 GLU A CA 1
ATOM 2228 C C . GLU A 1 276 ? -14.144 -2.801 9.283 1.00 98.44 276 GLU A C 1
ATOM 2230 O O . GLU A 1 276 ? -15.020 -3.647 9.466 1.00 98.44 276 GLU A O 1
ATOM 2235 N N . LEU A 1 277 ? -14.161 -1.610 9.876 1.00 98.62 277 LEU A N 1
ATOM 2236 C CA . LEU A 1 277 ? -15.214 -1.183 10.788 1.00 98.62 277 LEU A CA 1
ATOM 2237 C C . LEU A 1 277 ? -15.950 -0.003 10.174 1.00 98.62 277 LEU A C 1
ATOM 2239 O O . LEU A 1 277 ? -15.328 1.008 9.863 1.00 98.62 277 LEU A O 1
ATOM 2243 N N . VAL A 1 278 ? -17.262 -0.134 10.008 1.00 98.50 278 VAL A N 1
ATOM 2244 C CA . VAL A 1 278 ? -18.151 0.918 9.509 1.00 98.50 278 VAL A CA 1
ATOM 2245 C C . VAL A 1 278 ? -18.952 1.472 10.679 1.00 98.50 278 VAL A C 1
ATOM 2247 O O . VAL A 1 278 ? -19.588 0.703 11.399 1.00 98.50 278 VAL A O 1
ATOM 2250 N N . PHE A 1 279 ? -18.939 2.791 10.845 1.00 98.12 279 PHE A N 1
ATOM 2251 C CA . PHE A 1 279 ? -19.692 3.524 11.865 1.00 98.12 279 PHE A CA 1
ATOM 2252 C C . PHE A 1 279 ? -20.982 4.114 11.273 1.00 98.12 279 PHE A C 1
ATOM 2254 O O . PHE A 1 279 ? -21.130 4.207 10.052 1.00 98.12 279 PHE A O 1
ATOM 2261 N N . ASP A 1 280 ? -21.928 4.502 12.133 1.00 95.94 280 ASP A N 1
ATOM 2262 C CA . ASP A 1 280 ? -23.282 4.919 11.724 1.00 95.94 280 ASP A CA 1
ATOM 2263 C C . ASP A 1 280 ? -23.310 6.142 10.793 1.00 95.94 280 ASP A C 1
ATOM 2265 O O . ASP A 1 280 ? -24.229 6.300 9.990 1.00 95.94 280 ASP A O 1
ATOM 2269 N N . ASP A 1 281 ? -22.295 7.001 10.867 1.00 94.38 281 ASP A N 1
ATOM 2270 C CA . ASP A 1 281 ? -22.167 8.192 10.024 1.00 94.38 281 ASP A CA 1
ATOM 2271 C C . ASP A 1 281 ? -21.444 7.937 8.690 1.00 94.38 281 ASP A C 1
ATOM 2273 O O . ASP A 1 281 ? -21.172 8.873 7.940 1.00 94.38 281 ASP A O 1
ATOM 2277 N N . GLY A 1 282 ? -21.112 6.678 8.392 1.00 94.44 282 GLY A N 1
ATOM 2278 C CA . GLY A 1 282 ? -20.376 6.291 7.192 1.00 94.44 282 GLY A CA 1
ATOM 2279 C C . GLY A 1 282 ? -18.855 6.418 7.307 1.00 94.44 282 GLY A C 1
ATOM 2280 O O . GLY A 1 282 ? -18.165 6.140 6.324 1.00 94.44 282 GLY A O 1
ATOM 2281 N N . THR A 1 283 ? -18.311 6.792 8.471 1.00 96.81 283 THR A N 1
ATOM 2282 C CA . THR A 1 283 ? -16.874 6.669 8.753 1.00 96.81 283 THR A CA 1
ATOM 2283 C C . THR A 1 283 ? -16.460 5.198 8.683 1.00 96.81 283 THR A C 1
ATOM 2285 O O . THR A 1 283 ? -17.180 4.313 9.150 1.00 96.81 283 THR A O 1
ATOM 2288 N N . VAL A 1 284 ? -15.293 4.922 8.101 1.00 97.94 284 VAL A N 1
ATOM 2289 C CA . VAL A 1 284 ? -14.741 3.572 7.961 1.00 97.94 284 VAL A CA 1
ATOM 2290 C C . VAL A 1 284 ? -13.298 3.528 8.450 1.00 97.94 284 VAL A C 1
ATOM 2292 O O . VAL A 1 284 ? -12.450 4.275 7.958 1.00 97.94 284 VAL A O 1
ATOM 2295 N N . MET A 1 285 ? -13.019 2.626 9.391 1.00 98.25 285 MET A N 1
ATOM 2296 C CA . MET A 1 285 ? -11.678 2.291 9.877 1.00 98.25 285 MET A CA 1
ATOM 2297 C C . MET A 1 285 ? -11.173 1.025 9.175 1.00 98.25 285 MET A C 1
ATOM 2299 O O . MET A 1 285 ? -11.861 0.004 9.154 1.00 98.25 285 MET A O 1
ATOM 2303 N N . TYR A 1 286 ? -9.956 1.073 8.638 1.00 98.44 286 TYR A N 1
ATOM 2304 C CA . TYR A 1 286 ? -9.296 -0.035 7.947 1.00 98.44 286 TYR A CA 1
ATOM 2305 C C . TYR A 1 286 ? -8.061 -0.475 8.727 1.00 98.44 286 TYR A C 1
ATOM 2307 O O . TYR A 1 286 ? -7.065 0.252 8.776 1.00 98.44 286 TYR A O 1
ATOM 2315 N N . LEU A 1 287 ? -8.114 -1.674 9.306 1.00 98.25 287 LEU A N 1
ATOM 2316 C CA . LEU A 1 287 ? -6.995 -2.266 10.034 1.00 98.25 287 LEU A CA 1
ATOM 2317 C C . LEU A 1 287 ? -6.103 -3.078 9.088 1.00 98.25 287 LEU A C 1
ATOM 2319 O O . LEU A 1 287 ? -6.603 -3.836 8.257 1.00 98.25 287 LEU A O 1
ATOM 2323 N N . ASN A 1 288 ? -4.785 -2.945 9.235 1.00 97.94 288 ASN A N 1
ATOM 2324 C CA . ASN A 1 288 ? -3.783 -3.793 8.605 1.00 97.94 288 ASN A CA 1
ATOM 2325 C C . ASN A 1 288 ? -4.008 -5.276 8.920 1.00 97.94 288 ASN A C 1
ATOM 2327 O O . ASN A 1 288 ? -4.546 -5.660 9.958 1.00 97.94 288 ASN A O 1
ATOM 2331 N N . ALA A 1 289 ? -3.591 -6.120 7.982 1.00 97.50 289 ALA A N 1
ATOM 2332 C CA . ALA A 1 289 ? -3.853 -7.545 8.039 1.00 97.50 289 ALA A CA 1
ATOM 2333 C C . ALA A 1 289 ? -2.952 -8.269 9.050 1.00 97.50 289 ALA A C 1
ATOM 2335 O O . ALA A 1 289 ? -1.740 -8.052 9.098 1.00 97.50 289 ALA A O 1
ATOM 2336 N N . LEU A 1 290 ? -3.543 -9.212 9.778 1.00 97.06 290 LEU A N 1
ATOM 2337 C CA . LEU A 1 290 ? -2.835 -10.289 10.452 1.00 97.06 290 LEU A CA 1
ATOM 2338 C C . LEU A 1 290 ? -2.515 -11.376 9.419 1.00 97.06 290 LEU A C 1
ATOM 2340 O O . LEU A 1 290 ? -3.386 -11.760 8.635 1.00 97.06 290 LEU A O 1
ATOM 2344 N N . LEU A 1 291 ? -1.275 -11.866 9.396 1.00 95.50 291 LEU A N 1
ATOM 2345 C CA . LEU A 1 291 ? -0.747 -12.685 8.293 1.00 95.50 291 LEU A CA 1
ATOM 2346 C C . LEU A 1 291 ? -0.245 -14.041 8.786 1.00 95.50 291 LEU A C 1
ATOM 2348 O O . LEU A 1 291 ? 0.502 -14.088 9.763 1.00 95.50 291 LEU A O 1
ATOM 2352 N N . ARG A 1 292 ? -0.545 -15.137 8.079 1.00 94.44 292 ARG A N 1
ATOM 2353 C CA . ARG A 1 292 ? 0.144 -16.410 8.335 1.00 94.44 292 ARG A CA 1
ATOM 2354 C C . ARG A 1 292 ? 1.601 -16.349 7.881 1.00 94.44 292 ARG A C 1
ATOM 2356 O O . ARG A 1 292 ? 1.924 -15.781 6.838 1.00 94.44 292 ARG A O 1
ATOM 2363 N N . HIS A 1 293 ? 2.489 -16.973 8.643 1.00 90.00 293 HIS A N 1
ATOM 2364 C CA . HIS A 1 293 ? 3.897 -17.067 8.277 1.00 90.00 293 HIS A CA 1
ATOM 2365 C C . HIS A 1 293 ? 4.532 -18.382 8.769 1.00 90.00 293 HIS A C 1
ATOM 2367 O O . HIS A 1 293 ? 4.146 -18.910 9.819 1.00 90.00 293 HIS A O 1
ATOM 2373 N N . PRO A 1 294 ? 5.519 -18.945 8.042 1.00 86.38 294 PRO A N 1
ATOM 2374 C CA . PRO A 1 294 ? 6.187 -20.186 8.443 1.00 86.38 294 PRO A CA 1
ATOM 2375 C C . PRO A 1 294 ? 7.101 -20.050 9.670 1.00 86.38 294 PRO A C 1
ATOM 2377 O O . PRO A 1 294 ? 7.394 -21.053 10.317 1.00 86.38 294 PRO A O 1
ATOM 2380 N N . TYR A 1 295 ? 7.553 -18.839 10.001 1.00 82.38 2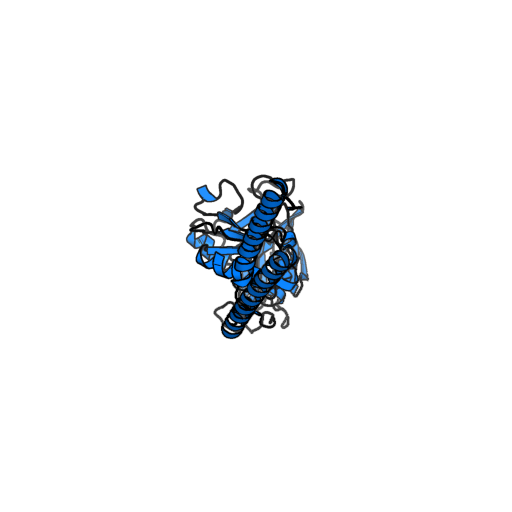95 TYR A N 1
ATOM 2381 C CA . TYR A 1 295 ? 8.538 -18.585 11.061 1.00 82.38 295 TYR A CA 1
ATOM 2382 C C . TYR A 1 295 ? 8.058 -17.523 12.057 1.00 82.38 295 TYR A C 1
ATOM 2384 O O . TYR A 1 295 ? 7.283 -16.644 11.686 1.00 82.38 295 TYR A O 1
ATOM 2392 N N . GLN A 1 296 ? 8.600 -17.559 13.283 1.00 67.56 296 GLN A N 1
ATOM 2393 C CA . GLN A 1 296 ? 8.348 -16.562 14.339 1.00 67.56 296 GLN A CA 1
ATOM 2394 C C . GLN A 1 296 ? 8.816 -15.143 13.976 1.00 67.56 296 GLN A C 1
ATOM 2396 O O . GLN A 1 296 ? 8.301 -14.173 14.520 1.00 67.56 296 GLN A O 1
ATOM 2401 N N . TYR A 1 297 ? 9.785 -15.016 13.066 1.00 65.81 297 TYR A N 1
ATOM 2402 C CA . TYR A 1 297 ? 10.197 -13.741 12.487 1.00 65.81 297 TYR A CA 1
ATOM 2403 C C . TYR A 1 297 ? 9.763 -13.678 11.022 1.00 65.81 297 TYR A C 1
ATOM 2405 O O . TYR A 1 297 ? 9.874 -14.657 10.282 1.00 65.81 297 TYR A O 1
ATOM 2413 N N . TYR A 1 298 ? 9.258 -12.522 10.606 1.00 65.25 298 TYR A N 1
ATOM 2414 C CA . TYR A 1 298 ? 8.739 -12.308 9.259 1.00 65.25 298 TYR A CA 1
ATOM 2415 C C . TYR A 1 298 ? 9.821 -11.716 8.344 1.00 65.25 298 TYR A C 1
ATOM 2417 O O . TYR A 1 298 ? 10.569 -10.835 8.768 1.00 65.25 298 TYR A O 1
ATOM 2425 N N . PHE A 1 299 ? 9.879 -12.147 7.082 1.00 70.00 299 PHE A N 1
ATOM 2426 C CA . PHE A 1 299 ? 10.674 -11.497 6.034 1.00 70.00 299 PHE A CA 1
ATOM 2427 C C . PHE A 1 299 ? 9.865 -11.402 4.740 1.00 70.00 299 PHE A C 1
ATOM 2429 O O . PHE A 1 299 ? 9.025 -12.258 4.470 1.00 70.00 299 PHE A O 1
ATOM 2436 N N . ASP A 1 300 ? 10.118 -10.385 3.919 1.00 71.62 300 ASP A N 1
ATOM 2437 C CA . ASP A 1 300 ? 9.437 -10.296 2.628 1.00 71.62 300 ASP A CA 1
ATOM 2438 C C . ASP A 1 300 ? 10.103 -11.197 1.598 1.00 71.62 300 ASP A C 1
ATOM 2440 O O . ASP A 1 300 ? 11.323 -11.111 1.398 1.00 71.62 300 ASP A O 1
ATOM 2444 N N . PRO A 1 301 ? 9.326 -12.039 0.903 1.00 69.81 301 PRO A N 1
ATOM 2445 C CA . PRO A 1 301 ? 9.851 -12.767 -0.231 1.00 69.81 301 PRO A CA 1
ATOM 2446 C C . PRO A 1 301 ? 10.249 -11.774 -1.327 1.00 69.81 301 PRO A C 1
ATOM 2448 O O . PRO A 1 301 ? 9.511 -10.850 -1.669 1.00 69.81 301 PRO A O 1
ATOM 2451 N N . ASN A 1 302 ? 11.427 -11.977 -1.913 1.00 79.56 302 ASN A N 1
ATOM 2452 C CA . ASN A 1 302 ? 11.839 -11.206 -3.077 1.00 79.56 302 ASN A CA 1
ATOM 2453 C C . ASN A 1 302 ? 11.199 -11.801 -4.337 1.00 79.56 302 ASN A C 1
ATOM 2455 O O . ASN A 1 302 ? 11.749 -12.718 -4.946 1.00 79.56 302 ASN A O 1
ATOM 2459 N N . MET A 1 303 ? 10.048 -11.262 -4.737 1.00 84.06 303 MET A N 1
ATOM 2460 C CA . MET A 1 303 ? 9.301 -11.773 -5.891 1.00 84.06 303 MET A CA 1
ATOM 2461 C C . MET A 1 303 ? 9.815 -11.250 -7.234 1.00 84.06 303 MET A C 1
ATOM 2463 O O . MET A 1 303 ? 9.388 -11.739 -8.279 1.00 84.06 303 MET A O 1
ATOM 2467 N N . ALA A 1 304 ? 10.725 -10.269 -7.243 1.00 92.06 304 ALA A N 1
ATOM 2468 C CA . ALA A 1 304 ? 11.200 -9.631 -8.463 1.00 92.06 304 ALA A CA 1
ATOM 2469 C C . ALA A 1 304 ? 12.732 -9.620 -8.539 1.00 92.06 304 ALA A C 1
ATOM 2471 O O . ALA A 1 304 ? 13.419 -8.743 -8.017 1.00 92.06 304 ALA A O 1
ATOM 2472 N N . VAL A 1 305 ? 13.283 -10.575 -9.290 1.00 92.62 305 VAL A N 1
ATOM 2473 C CA . VAL A 1 305 ? 14.733 -10.782 -9.383 1.00 92.62 305 VAL A CA 1
ATOM 2474 C C . VAL A 1 305 ? 15.277 -10.271 -10.714 1.00 92.62 305 VAL A C 1
ATOM 2476 O O . VAL A 1 305 ? 14.826 -10.663 -11.793 1.00 92.62 305 VAL A O 1
ATOM 2479 N N . VAL A 1 306 ? 16.309 -9.427 -10.661 1.00 94.12 306 VAL A N 1
ATOM 2480 C CA . VAL A 1 306 ? 16.994 -8.928 -11.862 1.00 94.12 306 VAL A CA 1
ATOM 2481 C C . VAL A 1 306 ? 17.723 -10.062 -12.590 1.00 94.12 306 VAL A C 1
ATOM 2483 O O . VAL A 1 306 ? 18.691 -10.645 -12.096 1.00 94.12 306 VAL A O 1
ATOM 2486 N N . MET A 1 307 ? 17.336 -10.310 -13.841 1.00 95.19 307 MET A N 1
ATOM 2487 C CA . MET A 1 307 ? 18.006 -11.257 -14.729 1.00 95.19 307 MET A CA 1
ATOM 2488 C C . MET A 1 307 ? 19.215 -10.596 -15.400 1.00 95.19 307 MET A C 1
ATOM 2490 O O . MET A 1 307 ? 19.120 -10.097 -16.527 1.00 95.19 307 MET A O 1
ATOM 2494 N N . LYS A 1 308 ? 20.375 -10.600 -14.730 1.00 93.06 308 LYS A N 1
ATOM 2495 C CA . LYS A 1 308 ? 21.607 -9.951 -15.229 1.00 93.06 308 LYS A CA 1
ATOM 2496 C C . LYS A 1 308 ? 21.999 -10.418 -16.638 1.00 93.06 308 LYS A C 1
ATOM 2498 O O . LYS A 1 308 ? 22.223 -9.585 -17.512 1.00 93.06 308 LYS A O 1
ATOM 2503 N N . GLY A 1 309 ? 22.009 -11.732 -16.884 1.00 92.81 309 GLY A N 1
ATOM 2504 C CA . GLY A 1 309 ? 22.369 -12.306 -18.189 1.00 92.81 309 GLY A CA 1
ATOM 2505 C C . GLY A 1 309 ? 21.424 -11.877 -19.315 1.00 92.81 309 GLY A C 1
ATOM 2506 O O . GLY A 1 309 ? 21.872 -11.358 -20.335 1.00 92.81 309 GLY A O 1
ATOM 2507 N N . ARG A 1 310 ? 20.106 -11.998 -19.097 1.00 91.25 310 ARG A N 1
ATOM 2508 C CA . ARG A 1 310 ? 19.085 -11.542 -20.056 1.00 91.25 310 ARG A CA 1
ATOM 2509 C C . ARG A 1 310 ? 19.179 -10.038 -20.306 1.00 91.25 310 ARG A C 1
ATOM 2511 O O . ARG A 1 310 ? 19.091 -9.604 -21.447 1.00 91.25 310 ARG A O 1
ATOM 2518 N N . THR A 1 311 ? 19.398 -9.250 -19.257 1.00 93.31 311 THR A N 1
ATOM 2519 C CA . THR A 1 311 ? 19.563 -7.795 -19.362 1.00 93.31 311 THR A CA 1
ATOM 2520 C C . THR A 1 311 ? 20.757 -7.434 -20.244 1.00 93.31 311 THR A C 1
ATOM 2522 O O . THR A 1 311 ? 20.615 -6.625 -21.159 1.00 93.31 311 THR A O 1
ATOM 2525 N N . MET A 1 312 ? 21.919 -8.055 -20.016 1.00 93.44 312 MET A N 1
ATOM 2526 C CA . MET A 1 312 ? 23.115 -7.806 -20.827 1.00 93.44 312 MET A CA 1
ATOM 2527 C C . MET A 1 312 ? 22.914 -8.244 -22.278 1.00 93.44 312 MET A C 1
ATOM 2529 O O . MET A 1 312 ? 23.244 -7.483 -23.184 1.00 93.44 312 MET A O 1
ATOM 2533 N N . LEU A 1 313 ? 22.303 -9.411 -22.505 1.00 93.38 313 LEU A N 1
ATOM 2534 C CA . LEU A 1 313 ? 21.971 -9.883 -23.849 1.00 93.38 313 LEU A CA 1
ATOM 2535 C C . LEU A 1 313 ? 21.067 -8.888 -24.589 1.00 93.38 313 LEU A C 1
ATOM 2537 O O . LEU A 1 313 ? 21.386 -8.496 -25.708 1.00 93.38 313 LEU A O 1
ATOM 2541 N N . MET A 1 314 ? 19.981 -8.431 -23.958 1.00 90.44 314 MET A N 1
ATOM 2542 C CA . MET A 1 314 ? 19.069 -7.464 -24.575 1.00 90.44 314 MET A CA 1
ATOM 2543 C C . MET A 1 314 ? 19.775 -6.144 -24.888 1.00 90.44 314 MET A C 1
ATOM 2545 O O . MET A 1 314 ? 19.614 -5.619 -25.985 1.00 90.44 314 MET A O 1
ATOM 2549 N N . ARG A 1 315 ? 20.622 -5.639 -23.982 1.00 92.00 315 ARG A N 1
ATOM 2550 C CA . ARG A 1 315 ? 21.423 -4.429 -24.232 1.00 92.00 315 ARG A CA 1
ATOM 2551 C C . ARG A 1 315 ? 22.349 -4.593 -25.441 1.00 92.00 315 ARG A C 1
ATOM 2553 O O . ARG A 1 315 ? 22.408 -3.686 -26.267 1.00 92.00 315 ARG A O 1
ATOM 2560 N N . VAL A 1 316 ? 23.013 -5.743 -25.591 1.00 92.38 316 VAL A N 1
ATOM 2561 C CA . VAL A 1 316 ? 23.841 -6.043 -26.776 1.00 92.38 316 VAL A CA 1
ATOM 2562 C C . VAL A 1 316 ? 22.989 -6.070 -28.046 1.00 92.38 316 VAL A C 1
ATOM 2564 O O . VAL A 1 316 ? 23.344 -5.414 -29.024 1.00 92.38 316 VAL A O 1
ATOM 2567 N N . VAL A 1 317 ? 21.844 -6.761 -28.026 1.00 90.94 317 VAL A N 1
ATOM 2568 C CA . VAL A 1 317 ? 20.911 -6.816 -29.166 1.00 90.94 317 VAL A CA 1
ATOM 2569 C C . VAL A 1 317 ? 20.456 -5.413 -29.572 1.00 90.94 317 VAL A C 1
ATOM 2571 O O . VAL A 1 317 ? 20.483 -5.081 -30.757 1.00 90.94 317 VAL A O 1
ATOM 2574 N N . TYR A 1 318 ? 20.101 -4.561 -28.610 1.00 89.25 318 TYR A N 1
ATOM 2575 C CA . TYR A 1 318 ? 19.687 -3.186 -28.884 1.00 89.25 318 TYR A CA 1
ATOM 2576 C C . TYR A 1 318 ? 20.810 -2.337 -29.478 1.00 89.25 318 TYR A C 1
ATOM 2578 O O . TYR A 1 318 ? 20.572 -1.610 -30.439 1.00 89.25 318 TYR A O 1
ATOM 2586 N N . ILE A 1 319 ? 22.037 -2.450 -28.959 1.00 90.12 319 ILE A N 1
ATOM 2587 C CA . ILE A 1 319 ? 23.203 -1.746 -29.513 1.00 90.12 319 ILE A CA 1
ATOM 2588 C C . ILE A 1 319 ? 23.441 -2.178 -30.965 1.00 90.12 319 ILE A C 1
ATOM 2590 O O . ILE A 1 319 ? 23.592 -1.326 -31.840 1.00 90.12 319 ILE A O 1
ATOM 2594 N N . VAL A 1 320 ? 23.414 -3.484 -31.246 1.00 91.62 320 VAL A N 1
ATOM 2595 C CA . VAL A 1 320 ? 23.579 -4.014 -32.609 1.00 91.62 320 VAL A CA 1
ATOM 2596 C C . VAL A 1 320 ? 22.467 -3.511 -33.533 1.00 91.62 320 VAL A C 1
ATOM 2598 O O . VAL A 1 320 ? 22.757 -3.056 -34.640 1.00 91.62 320 VAL A O 1
ATOM 2601 N N . ALA A 1 321 ? 21.211 -3.523 -33.078 1.00 88.50 321 ALA A N 1
ATOM 2602 C CA . ALA A 1 321 ? 20.072 -3.022 -33.845 1.00 88.50 321 ALA A CA 1
ATOM 2603 C C . ALA A 1 321 ? 20.185 -1.517 -34.145 1.00 88.50 321 ALA A C 1
ATOM 2605 O O . ALA A 1 321 ? 19.942 -1.097 -35.276 1.00 88.50 321 ALA A O 1
ATOM 2606 N N . LEU A 1 322 ? 20.613 -0.707 -33.170 1.00 87.31 322 LEU A N 1
ATOM 2607 C CA . LEU A 1 322 ? 20.833 0.731 -33.352 1.00 87.31 322 LEU A CA 1
ATOM 2608 C C . LEU A 1 322 ? 21.982 1.017 -34.328 1.00 87.31 322 LEU A C 1
ATOM 2610 O O . LEU A 1 322 ? 21.852 1.902 -35.175 1.00 87.31 322 LEU A O 1
ATOM 2614 N N . ILE A 1 323 ? 23.076 0.247 -34.273 1.00 89.12 323 ILE A N 1
ATOM 2615 C CA . ILE A 1 323 ? 24.184 0.354 -35.237 1.00 89.12 323 ILE A CA 1
ATOM 2616 C C . ILE A 1 323 ? 23.711 -0.026 -36.646 1.00 89.12 323 ILE A C 1
ATOM 2618 O O . ILE A 1 323 ? 24.022 0.679 -37.609 1.00 89.12 323 ILE A O 1
ATOM 2622 N N . ALA A 1 324 ? 22.949 -1.115 -36.782 1.00 89.31 324 ALA A N 1
ATOM 2623 C CA . ALA A 1 324 ? 22.402 -1.556 -38.064 1.00 89.31 324 ALA A CA 1
ATOM 2624 C C . ALA A 1 324 ? 21.442 -0.514 -38.660 1.00 89.31 324 ALA A C 1
ATOM 2626 O O . ALA A 1 324 ? 21.572 -0.162 -39.834 1.00 89.31 324 ALA A O 1
ATOM 2627 N N . LEU A 1 325 ? 20.544 0.046 -37.841 1.00 87.25 325 LEU A N 1
ATOM 2628 C CA . LEU A 1 325 ? 19.640 1.126 -38.237 1.00 87.25 325 LEU A CA 1
ATOM 2629 C C . LEU A 1 325 ? 20.416 2.380 -38.657 1.00 87.25 325 LEU A C 1
ATOM 2631 O O . LEU A 1 325 ? 20.142 2.947 -39.714 1.00 87.25 325 LEU A O 1
ATOM 2635 N N . GLY A 1 326 ? 21.423 2.783 -37.877 1.00 86.00 326 GLY A N 1
ATOM 2636 C CA . GLY A 1 326 ? 22.293 3.911 -38.210 1.00 86.00 326 GLY A CA 1
ATOM 2637 C C . GLY A 1 326 ? 23.003 3.719 -39.553 1.00 86.00 326 GLY A C 1
ATOM 2638 O O . GLY A 1 326 ? 22.980 4.616 -40.396 1.00 86.00 326 GLY A O 1
ATOM 2639 N N . ARG A 1 327 ? 23.564 2.526 -39.804 1.00 89.06 327 ARG A N 1
ATOM 2640 C CA . ARG A 1 327 ? 24.185 2.177 -41.096 1.00 89.06 327 ARG A CA 1
ATOM 2641 C C . ARG A 1 327 ? 23.187 2.222 -42.251 1.00 89.06 327 ARG A C 1
ATOM 2643 O O . ARG A 1 327 ? 23.501 2.807 -43.284 1.00 89.06 327 ARG A O 1
ATOM 2650 N N . TYR A 1 328 ? 21.995 1.657 -42.073 1.00 87.19 328 TYR A N 1
ATOM 2651 C CA . TYR A 1 328 ? 20.938 1.679 -43.086 1.00 87.19 328 TYR A CA 1
ATOM 2652 C C . TYR A 1 328 ? 20.531 3.113 -43.461 1.00 87.19 328 TYR A C 1
ATOM 2654 O O . TYR A 1 328 ? 20.466 3.455 -44.644 1.00 87.19 328 TYR A O 1
ATOM 2662 N N . LEU A 1 329 ? 20.331 3.984 -42.466 1.00 83.81 329 LEU A N 1
ATOM 2663 C CA . LEU A 1 329 ? 19.987 5.391 -42.689 1.00 83.81 329 LEU A CA 1
ATOM 2664 C C . LEU A 1 329 ? 21.110 6.158 -43.411 1.00 83.81 329 LEU A C 1
ATOM 2666 O O . LEU A 1 329 ? 20.823 6.975 -44.289 1.00 83.81 329 LEU A O 1
ATOM 2670 N N . LEU A 1 330 ? 22.380 5.873 -43.097 1.00 84.31 330 LEU A N 1
ATOM 2671 C CA . LEU A 1 330 ? 23.534 6.458 -43.793 1.00 84.31 330 LEU A CA 1
ATOM 2672 C C . LEU A 1 330 ? 23.627 5.998 -45.255 1.00 84.31 330 LEU A C 1
ATOM 2674 O O . LEU A 1 330 ? 23.837 6.830 -46.138 1.00 84.31 330 LEU A O 1
ATOM 2678 N N . MET A 1 331 ? 23.429 4.704 -45.526 1.00 83.62 331 MET A N 1
ATOM 2679 C CA . MET A 1 331 ? 23.446 4.158 -46.891 1.00 83.62 331 MET A CA 1
ATOM 2680 C C . MET A 1 331 ? 22.307 4.721 -47.743 1.00 83.62 331 MET A C 1
ATOM 2682 O O . MET A 1 331 ? 22.538 5.145 -48.873 1.00 83.62 331 MET A O 1
ATOM 2686 N N . ARG A 1 332 ? 21.092 4.815 -47.191 1.00 81.62 332 ARG A N 1
ATOM 2687 C CA . ARG A 1 332 ? 19.954 5.436 -47.882 1.00 81.62 332 ARG A CA 1
ATOM 2688 C C . ARG A 1 332 ? 20.227 6.902 -48.220 1.00 81.62 332 ARG A C 1
ATOM 2690 O O . ARG A 1 332 ? 19.935 7.332 -49.330 1.00 81.62 332 ARG A O 1
ATOM 2697 N N . ARG A 1 333 ? 20.826 7.659 -47.292 1.00 77.94 333 ARG A N 1
ATOM 2698 C CA . ARG A 1 333 ? 21.212 9.055 -47.539 1.00 77.94 333 ARG A CA 1
ATOM 2699 C C . ARG A 1 333 ? 22.252 9.168 -48.652 1.00 77.94 333 ARG A C 1
ATOM 2701 O O . ARG A 1 333 ? 22.145 10.090 -49.451 1.00 77.94 333 ARG A O 1
ATOM 2708 N N . LYS A 1 334 ? 23.230 8.258 -48.704 1.00 75.75 334 LYS A N 1
ATOM 2709 C CA . LYS A 1 334 ? 24.220 8.214 -49.787 1.00 75.75 334 LYS A CA 1
ATOM 2710 C C . LYS A 1 334 ? 23.540 7.964 -51.139 1.00 75.75 334 L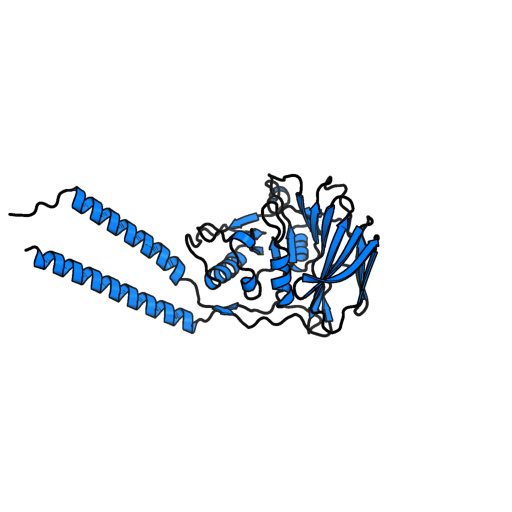YS A C 1
ATOM 2712 O O . LYS A 1 334 ? 23.718 8.761 -52.045 1.00 75.75 334 LYS A O 1
ATOM 2717 N N . ASN A 1 335 ? 22.662 6.965 -51.230 1.00 75.06 335 ASN A N 1
ATOM 2718 C CA . ASN A 1 335 ? 21.930 6.661 -52.466 1.00 75.06 335 ASN A CA 1
ATOM 2719 C C . ASN A 1 335 ? 20.993 7.805 -52.916 1.00 75.06 335 ASN A C 1
ATOM 2721 O O . ASN A 1 335 ? 20.829 8.025 -54.110 1.00 75.06 335 ASN A O 1
ATOM 2725 N N . GLU A 1 336 ? 20.392 8.559 -51.985 1.00 72.31 336 GLU A N 1
ATOM 2726 C CA . GLU A 1 336 ? 19.606 9.768 -52.303 1.00 72.31 336 GLU A CA 1
ATOM 2727 C C . GLU A 1 336 ? 20.462 10.944 -52.811 1.00 72.31 336 GLU A C 1
ATOM 2729 O O . GLU A 1 336 ? 19.928 11.835 -53.471 1.00 72.31 336 GLU A O 1
ATOM 2734 N N . VAL A 1 337 ? 21.750 10.999 -52.455 1.00 68.81 337 VAL A N 1
ATOM 2735 C CA . VAL A 1 337 ? 22.699 12.009 -52.956 1.00 68.81 337 VAL A CA 1
ATOM 2736 C C . VAL A 1 337 ? 23.234 11.582 -54.319 1.00 68.81 337 VAL A C 1
ATOM 2738 O O . VAL A 1 337 ? 23.147 12.368 -55.255 1.00 68.81 337 VAL A O 1
ATOM 2741 N N . ASP A 1 338 ? 23.680 10.331 -54.440 1.00 66.94 338 ASP A N 1
ATOM 2742 C CA . ASP A 1 338 ? 24.255 9.772 -55.669 1.00 66.94 338 ASP A CA 1
ATOM 2743 C C . ASP A 1 338 ? 23.208 9.649 -56.801 1.00 66.94 338 ASP A C 1
ATOM 2745 O O . ASP A 1 338 ? 23.557 9.740 -57.968 1.00 66.94 338 ASP A O 1
ATOM 2749 N N . GLY A 1 339 ? 21.917 9.473 -56.483 1.00 56.44 339 GLY A N 1
ATOM 2750 C CA . GLY A 1 339 ? 20.817 9.471 -57.464 1.00 56.44 339 GLY A CA 1
ATOM 2751 C C . GLY A 1 339 ? 20.204 10.848 -57.766 1.00 56.44 339 GLY A C 1
ATOM 2752 O O . GLY A 1 339 ? 19.202 10.921 -58.479 1.00 56.44 339 GLY A O 1
ATOM 2753 N N . ALA A 1 340 ? 20.731 11.923 -57.170 1.00 51.94 340 ALA A N 1
ATOM 2754 C CA . ALA A 1 340 ? 20.311 13.307 -57.417 1.00 51.94 340 ALA A CA 1
ATOM 2755 C C . ALA A 1 340 ? 21.358 14.136 -58.193 1.00 51.94 340 ALA A C 1
ATOM 2757 O O . ALA A 1 340 ? 21.078 15.300 -58.510 1.00 51.94 340 ALA A O 1
ATOM 2758 N N . GLU A 1 341 ? 22.532 13.556 -58.461 1.00 44.53 341 GLU A N 1
ATOM 2759 C CA . GLU A 1 341 ? 23.473 13.972 -59.514 1.00 44.53 341 GLU A CA 1
ATOM 2760 C C . GLU A 1 341 ? 23.053 13.374 -60.860 1.00 44.53 341 GLU A C 1
ATOM 2762 O O . GLU A 1 341 ? 23.191 14.107 -61.870 1.00 44.53 341 GLU A O 1
#

pLDDT: mean 89.95, std 9.91, range [42.94, 98.81]

Foldseek 3Di:
DPPPPDPVNVVVVVVVVVVVVVVVVLVCVVLLFFDKDFAQFDAFAAQDKQDLADFADFDKDWDALQAPCNVVLVKDWDWDDEAPLPWIWIFIAFPDHDDDARHYDDDLSSVLSCQVVSVVGGVAGEGPPCVRRHDLQSLLGRDDGAEYACEEPNHNNVLSVLSNNLRQNHHAYAYHYYDDDDQKGKIKIARDSDPVNRSVSNNSQNIKMKTDRDPPVPDKDWGGWDDDNQKTKTFIPDFFQKKFKAFHSRDTPDIDGRGRMDMDGDDNPGQKIWIWTAHPRRMIMTGRITGHHRDPDDDGDPRIGGPPVVSVVSSVVVVVVVVVVVVVVVVVVVCVVVVSD

Sequence (341 aa):
MKNKKGIAFYLVRGLLGIAILVILSFLILYLSVPSYRFEDPVAFHGGFIYNPYKSDKDNWHYYDFRSDTIDEQGFDVCEYGYGLSKTRYLCIGTKDKRKIDYPFFQNIHYKQFNIDELQKKCRFAVPAYIDKGFKLREMRYLSHYRLLEALNADCQAVNYWDEALSHGVRVNIIASCGNNAEDVKYVTVVNAEEVDSVYAALESGDSYAFAYQRDIKDLPALDFVHLDGDTVTLQVSEKAAVIRFVGQNGVVKDSVVDSETASYCFAPDDTYIRAELVFDDGTVMYLNALLRHPYQYYFDPNMAVVMKGRTMLMRVVYIVALIALGRYLLMRRKNEVDGAE

Secondary structure (DSSP, 8-state):
------HHHHHHHHHHHHHHHHHHHHHHHHHTSPPEEEPPP----SSEEE--S-SS----EEE-TTSTTTTTTT--EEEE--STT--EEEEEEESS------SS---HHHHHHHHHHHTTTEEEEEEESHHHH--GGGTTT--S--EEEEEETTEE-HHHHHHHHHTT---EEEEE--S---SSEEEEEES--SHHHHHHHHHHT-EEEEEESS-GGGPPPEEEEEEETTEEEEEEEEEEEEEEEE-GGG-EEEEEEEEEEEEEEPPTT-SEEEEEEE-TTS-EEEEPPEEEESSSS------EEE-HHHHHHHHHHHHHHHHHHHHHHHHHHHHHHHT--